Protein AF-A0A4Q7FKA6-F1 (afdb_monomer)

Structure (mmCIF, N/CA/C/O backbone):
data_AF-A0A4Q7FKA6-F1
#
_entry.id   AF-A0A4Q7FKA6-F1
#
loop_
_atom_site.group_PDB
_atom_site.id
_atom_site.type_symbol
_atom_site.label_atom_id
_atom_site.label_alt_id
_atom_site.label_comp_id
_atom_site.label_asym_id
_atom_site.label_entity_id
_atom_site.label_seq_id
_atom_site.pdbx_PDB_ins_code
_atom_site.Cartn_x
_atom_site.Cartn_y
_atom_site.Cartn_z
_atom_site.occupancy
_atom_site.B_iso_or_equiv
_atom_site.auth_seq_id
_atom_site.auth_comp_id
_atom_site.auth_asym_id
_atom_site.auth_atom_id
_atom_site.pdbx_PDB_model_num
ATOM 1 N N . MET A 1 1 ? 79.252 -5.877 -96.232 1.00 42.47 1 MET A N 1
ATOM 2 C CA . MET A 1 1 ? 78.703 -4.645 -95.630 1.00 42.47 1 MET A CA 1
ATOM 3 C C . MET A 1 1 ? 77.179 -4.726 -95.724 1.00 42.47 1 MET A C 1
ATOM 5 O O . MET A 1 1 ? 76.678 -4.261 -96.719 1.00 42.47 1 MET A O 1
ATOM 9 N N . PHE A 1 2 ? 76.483 -5.424 -94.805 1.00 48.03 2 PHE A N 1
ATOM 10 C CA . PHE A 1 2 ? 74.999 -5.474 -94.663 1.00 48.03 2 PHE A CA 1
ATOM 11 C C . PHE A 1 2 ? 74.604 -6.288 -93.394 1.00 48.03 2 PHE A C 1
ATOM 13 O O . PHE A 1 2 ? 73.896 -7.282 -93.469 1.00 48.03 2 PHE A O 1
ATOM 20 N N . CYS A 1 3 ? 75.118 -5.923 -92.208 1.00 47.41 3 CYS A N 1
ATOM 21 C CA . CYS A 1 3 ? 74.743 -6.559 -90.918 1.00 47.41 3 CYS A CA 1
ATOM 22 C C . CYS A 1 3 ? 74.192 -5.561 -89.873 1.00 47.41 3 CYS A C 1
ATOM 24 O O . CYS A 1 3 ? 74.064 -5.909 -88.701 1.00 47.41 3 CYS A O 1
ATOM 26 N N . GLY A 1 4 ? 73.893 -4.319 -90.275 1.00 51.03 4 GLY A N 1
ATOM 27 C CA . GLY A 1 4 ? 73.435 -3.249 -89.375 1.00 51.03 4 GLY A CA 1
ATOM 28 C C . GLY A 1 4 ? 71.912 -3.071 -89.301 1.00 51.03 4 GLY A C 1
ATOM 29 O O . GLY A 1 4 ? 71.393 -2.816 -88.221 1.00 51.03 4 GLY A O 1
ATOM 30 N N . GLU A 1 5 ? 71.184 -3.253 -90.408 1.00 53.81 5 GLU A N 1
ATOM 31 C CA . GLU A 1 5 ? 69.744 -2.929 -90.483 1.00 53.81 5 GLU A CA 1
ATOM 32 C C . GLU A 1 5 ? 68.842 -3.938 -89.755 1.00 53.81 5 GLU A C 1
ATOM 34 O O . GLU A 1 5 ? 67.967 -3.527 -89.001 1.00 53.81 5 GLU A O 1
ATOM 39 N N . VAL A 1 6 ? 69.114 -5.246 -89.850 1.00 57.72 6 VAL A N 1
ATOM 40 C CA . VAL A 1 6 ? 68.274 -6.294 -89.221 1.00 57.72 6 VAL A CA 1
ATOM 41 C C . VAL A 1 6 ? 68.304 -6.240 -87.682 1.00 57.72 6 VAL A C 1
ATOM 43 O O . VAL A 1 6 ? 67.323 -6.576 -87.019 1.00 57.72 6 VAL A O 1
ATOM 46 N N . ARG A 1 7 ? 69.414 -5.787 -87.079 1.00 58.12 7 ARG A N 1
ATOM 47 C CA . ARG A 1 7 ? 69.504 -5.604 -85.617 1.00 58.12 7 ARG A CA 1
ATOM 48 C C . ARG A 1 7 ? 68.743 -4.366 -85.145 1.00 58.12 7 ARG A C 1
ATOM 50 O O . ARG A 1 7 ? 68.021 -4.469 -84.156 1.00 58.12 7 ARG A O 1
ATOM 57 N N . ALA A 1 8 ? 68.848 -3.252 -85.869 1.00 59.91 8 ALA A N 1
ATOM 58 C CA . ALA A 1 8 ? 68.120 -2.025 -85.556 1.00 59.91 8 ALA A CA 1
ATOM 59 C C . ALA A 1 8 ? 66.597 -2.218 -85.685 1.00 59.91 8 ALA A C 1
ATOM 61 O O . ALA A 1 8 ? 65.847 -1.793 -84.810 1.00 59.91 8 ALA A O 1
ATOM 62 N N . GLU A 1 9 ? 66.143 -2.942 -86.710 1.00 61.72 9 GLU A N 1
ATOM 63 C CA . GLU A 1 9 ? 64.725 -3.266 -86.907 1.00 61.72 9 GLU A CA 1
ATOM 64 C C . GLU A 1 9 ? 64.183 -4.133 -85.748 1.00 61.72 9 GLU A C 1
ATOM 66 O O . GLU A 1 9 ? 63.162 -3.799 -85.142 1.00 61.72 9 GLU A O 1
ATOM 71 N N . SER A 1 10 ? 64.949 -5.140 -85.300 1.00 74.25 10 SER A N 1
ATOM 72 C CA . SER A 1 10 ? 64.575 -6.003 -84.163 1.00 74.25 10 SER A CA 1
ATOM 73 C C . SER A 1 10 ? 64.489 -5.282 -82.805 1.00 74.25 10 SER A C 1
ATOM 75 O O . SER A 1 10 ? 63.661 -5.635 -81.961 1.00 74.25 10 SER A O 1
ATOM 77 N N . GLU A 1 11 ? 65.324 -4.264 -82.570 1.00 80.12 11 GLU A N 1
ATOM 78 C CA . GLU A 1 11 ? 65.279 -3.451 -81.349 1.00 80.12 11 GLU A CA 1
ATOM 79 C C . GLU A 1 11 ? 64.098 -2.479 -81.377 1.00 80.12 11 GLU A C 1
ATOM 81 O O . GLU A 1 11 ? 63.408 -2.320 -80.367 1.00 80.12 11 GLU A O 1
ATOM 86 N N . THR A 1 12 ? 63.794 -1.894 -82.540 1.00 85.25 12 THR A N 1
ATOM 87 C CA . THR A 1 12 ? 62.613 -1.032 -82.692 1.00 85.25 12 THR A CA 1
ATOM 88 C C . THR A 1 12 ? 61.304 -1.789 -82.477 1.00 85.25 12 THR A C 1
ATOM 90 O O . THR A 1 12 ? 60.390 -1.251 -81.852 1.00 85.25 12 THR A O 1
ATOM 93 N N . ASP A 1 13 ? 61.218 -3.052 -82.897 1.00 85.06 13 ASP A N 1
ATOM 94 C CA . ASP A 1 13 ? 60.025 -3.873 -82.678 1.00 85.06 13 ASP A CA 1
ATOM 95 C C . ASP A 1 13 ? 59.853 -4.293 -81.216 1.00 85.06 13 ASP A C 1
ATOM 97 O O . ASP A 1 13 ? 58.739 -4.244 -80.690 1.00 85.06 13 ASP A O 1
ATOM 101 N N . ARG A 1 14 ? 60.949 -4.596 -80.508 1.00 88.44 14 ARG A N 1
ATOM 102 C CA . ARG A 1 14 ? 60.915 -4.819 -79.051 1.00 88.44 14 ARG A CA 1
ATOM 103 C C . ARG A 1 14 ? 60.459 -3.576 -78.292 1.00 88.44 14 ARG A C 1
ATOM 105 O O . ARG A 1 14 ? 59.664 -3.696 -77.364 1.00 88.44 14 ARG A O 1
ATOM 112 N N . LEU A 1 15 ? 60.925 -2.390 -78.686 1.00 90.69 15 LEU A N 1
ATOM 113 C CA . LEU A 1 15 ? 60.507 -1.125 -78.077 1.00 90.69 15 LEU A CA 1
ATOM 114 C C . LEU A 1 15 ? 59.030 -0.816 -78.352 1.00 90.69 15 LEU A C 1
ATOM 116 O O . LEU A 1 15 ? 58.326 -0.366 -77.449 1.00 90.69 15 LEU A O 1
ATOM 120 N N . ARG A 1 16 ? 58.529 -1.099 -79.562 1.00 91.69 16 ARG A N 1
ATOM 121 C CA . ARG A 1 16 ? 57.097 -0.972 -79.886 1.00 91.69 16 ARG A CA 1
ATOM 122 C C . ARG A 1 16 ? 56.241 -1.920 -79.057 1.00 91.69 16 ARG A C 1
ATOM 124 O O . ARG A 1 16 ? 55.194 -1.505 -78.568 1.00 91.69 16 ARG A O 1
ATOM 131 N N . GLU A 1 17 ? 56.675 -3.163 -78.881 1.00 91.25 17 GLU A N 1
ATOM 132 C CA . GLU A 1 17 ? 55.935 -4.142 -78.085 1.00 91.25 17 GLU A CA 1
ATOM 133 C C . GLU A 1 17 ? 55.958 -3.800 -76.589 1.00 91.25 17 GLU A C 1
ATOM 135 O O . GLU A 1 17 ? 54.917 -3.814 -75.933 1.00 91.25 17 GLU A O 1
ATOM 140 N N . ALA A 1 18 ? 57.108 -3.366 -76.064 1.00 91.38 18 ALA A N 1
ATOM 141 C CA . ALA A 1 18 ? 57.218 -2.841 -74.705 1.00 91.38 18 ALA A CA 1
ATOM 142 C C . ALA A 1 18 ? 56.311 -1.616 -74.491 1.00 91.38 18 ALA A C 1
ATOM 144 O O . ALA A 1 18 ? 55.640 -1.522 -73.463 1.00 91.38 18 ALA A O 1
ATOM 145 N N . LEU A 1 19 ? 56.226 -0.713 -75.475 1.00 93.88 19 LEU A N 1
ATOM 146 C CA . LEU A 1 19 ? 55.329 0.441 -75.435 1.00 93.88 19 LEU A CA 1
ATOM 147 C C . LEU A 1 19 ? 53.850 0.023 -75.451 1.00 93.88 19 LEU A C 1
ATOM 149 O O . LEU A 1 19 ? 53.068 0.540 -74.656 1.00 93.88 19 LEU A O 1
ATOM 153 N N . ARG A 1 20 ? 53.450 -0.933 -76.304 1.00 94.62 20 ARG A N 1
ATOM 154 C CA . ARG A 1 20 ? 52.075 -1.472 -76.318 1.00 94.62 20 ARG A CA 1
ATOM 155 C C . ARG A 1 20 ? 51.712 -2.125 -74.986 1.00 94.62 20 ARG A C 1
ATOM 157 O O . ARG A 1 20 ? 50.638 -1.848 -74.455 1.00 94.62 20 ARG A O 1
ATOM 164 N N . SER A 1 21 ? 52.616 -2.930 -74.426 1.00 94.25 21 SER A N 1
ATOM 165 C CA . SER A 1 21 ? 52.448 -3.544 -73.106 1.00 94.25 21 SER A CA 1
ATOM 166 C C . SER A 1 21 ? 52.322 -2.488 -72.005 1.00 94.25 21 SER A C 1
ATOM 168 O O . SER A 1 21 ? 51.436 -2.590 -71.161 1.00 94.25 21 SER A O 1
ATOM 170 N N . ALA A 1 22 ? 53.157 -1.444 -72.018 1.00 94.25 22 ALA A N 1
ATOM 171 C CA . ALA A 1 22 ? 53.086 -0.356 -71.043 1.00 94.25 22 ALA A CA 1
ATOM 172 C C . ALA A 1 22 ? 51.766 0.429 -71.140 1.00 94.25 22 ALA A C 1
ATOM 174 O O . ALA A 1 22 ? 51.168 0.748 -70.116 1.00 94.25 22 ALA A O 1
ATOM 175 N N . ILE A 1 23 ? 51.260 0.685 -72.353 1.00 94.94 23 ILE A N 1
ATOM 176 C CA . ILE A 1 23 ? 49.952 1.328 -72.567 1.00 94.94 23 ILE A CA 1
ATOM 177 C C . ILE A 1 23 ? 48.811 0.436 -72.060 1.00 94.94 23 ILE A C 1
ATOM 179 O O . ILE A 1 23 ? 47.884 0.934 -71.422 1.00 94.94 23 ILE A O 1
ATOM 183 N N . ALA A 1 24 ? 48.869 -0.876 -72.312 1.00 95.25 24 ALA A N 1
ATOM 184 C CA . ALA A 1 24 ? 47.877 -1.822 -71.805 1.00 95.25 24 ALA A CA 1
ATOM 185 C C . ALA A 1 24 ? 47.872 -1.872 -70.265 1.00 95.25 24 ALA A C 1
ATOM 187 O O . ALA A 1 24 ? 46.806 -1.810 -69.655 1.00 95.25 24 ALA A O 1
ATOM 188 N N . GLN A 1 25 ? 49.052 -1.898 -69.638 1.00 95.50 25 GLN A N 1
ATOM 189 C CA . GLN A 1 25 ? 49.197 -1.841 -68.179 1.00 95.50 25 GLN A CA 1
ATOM 190 C C . GLN A 1 25 ? 48.707 -0.508 -67.597 1.00 95.50 25 GLN A C 1
ATOM 192 O O . GLN A 1 25 ? 48.034 -0.511 -66.569 1.00 95.50 25 GLN A O 1
ATOM 197 N N . ALA A 1 26 ? 48.987 0.621 -68.257 1.00 95.69 26 ALA A N 1
ATOM 198 C CA . ALA A 1 26 ? 48.503 1.934 -67.831 1.00 95.69 26 ALA A CA 1
ATOM 199 C C . ALA A 1 26 ? 46.969 2.001 -67.846 1.00 95.69 26 ALA A C 1
ATOM 201 O O . ALA A 1 26 ? 46.374 2.400 -66.849 1.00 95.69 26 ALA A O 1
ATOM 202 N N . ARG A 1 27 ? 46.326 1.515 -68.918 1.00 95.50 27 ARG A N 1
ATOM 203 C CA . ARG A 1 27 ? 44.857 1.426 -68.997 1.00 95.50 27 ARG A CA 1
ATOM 204 C C . ARG A 1 27 ? 44.279 0.525 -67.909 1.00 95.50 27 ARG A C 1
ATOM 206 O O . ARG A 1 27 ? 43.355 0.925 -67.214 1.00 95.50 27 ARG A O 1
ATOM 213 N N . GLN A 1 28 ? 44.872 -0.650 -67.693 1.00 96.38 28 GLN A N 1
ATOM 214 C CA . GLN A 1 28 ? 44.442 -1.559 -66.628 1.00 96.38 28 GLN A CA 1
ATOM 215 C C . GLN A 1 28 ? 44.553 -0.911 -65.236 1.00 96.38 28 GLN A C 1
ATOM 217 O O . GLN A 1 28 ? 43.661 -1.074 -64.405 1.00 96.38 28 GLN A O 1
ATOM 222 N N . MET A 1 29 ? 45.631 -0.169 -64.970 1.00 95.88 29 MET A N 1
ATOM 223 C CA . MET A 1 29 ? 45.822 0.562 -63.713 1.00 95.88 29 MET A CA 1
ATOM 224 C C . MET A 1 29 ? 44.826 1.721 -63.560 1.00 95.88 29 MET A C 1
ATOM 226 O O . MET A 1 29 ? 44.337 1.961 -62.457 1.00 95.88 29 MET A O 1
ATOM 230 N N . GLU A 1 30 ? 44.490 2.427 -64.641 1.00 95.81 30 GLU A N 1
ATOM 231 C CA . GLU A 1 30 ? 43.463 3.478 -64.648 1.00 95.81 30 GLU A CA 1
ATOM 232 C C . GLU A 1 30 ? 42.059 2.918 -64.376 1.00 95.81 30 GLU A C 1
ATOM 234 O O . GLU A 1 30 ? 41.321 3.480 -63.557 1.00 95.81 30 GLU A O 1
ATOM 239 N N . ASP A 1 31 ? 41.718 1.775 -64.975 1.00 96.12 31 ASP A N 1
ATOM 240 C CA . ASP A 1 31 ? 40.463 1.061 -64.720 1.00 96.12 31 ASP A CA 1
ATOM 241 C C . ASP A 1 31 ? 40.386 0.593 -63.260 1.00 96.12 31 ASP A C 1
ATOM 243 O O . ASP A 1 31 ? 39.382 0.809 -62.575 1.00 96.12 31 ASP A O 1
ATOM 247 N N . GLN A 1 32 ? 41.477 0.022 -62.735 1.00 96.31 32 GLN A N 1
ATOM 248 C CA . GLN A 1 32 ? 41.576 -0.371 -61.327 1.00 96.31 32 GLN A CA 1
ATOM 249 C C . GLN A 1 32 ? 41.457 0.831 -60.387 1.00 96.31 32 GLN A C 1
ATOM 251 O O . GLN A 1 32 ? 40.749 0.748 -59.382 1.00 96.31 32 GLN A O 1
ATOM 256 N N . ARG A 1 33 ? 42.098 1.963 -60.707 1.00 96.81 33 ARG A N 1
ATOM 257 C CA . ARG A 1 33 ? 41.992 3.198 -59.917 1.00 96.81 33 ARG A CA 1
ATOM 258 C C . ARG A 1 33 ? 40.551 3.693 -59.875 1.00 96.81 33 ARG A C 1
ATOM 260 O O . ARG A 1 33 ? 40.060 4.027 -58.801 1.00 96.81 33 ARG A O 1
ATOM 267 N N . THR A 1 34 ? 39.871 3.699 -61.018 1.00 96.31 34 THR A N 1
ATOM 268 C CA . THR A 1 34 ? 38.468 4.122 -61.124 1.00 96.31 34 THR A CA 1
ATOM 269 C C . THR A 1 34 ? 37.551 3.191 -60.327 1.00 96.31 34 THR A C 1
ATOM 271 O O . THR A 1 34 ? 36.716 3.659 -59.553 1.00 96.31 34 THR A O 1
ATOM 274 N N . ALA A 1 35 ? 37.760 1.874 -60.422 1.00 96.69 35 ALA A N 1
ATOM 275 C CA . ALA A 1 35 ? 37.006 0.885 -59.655 1.00 96.69 35 ALA A CA 1
ATOM 276 C C . ALA A 1 35 ? 37.236 1.009 -58.137 1.00 96.69 35 ALA A C 1
ATOM 278 O O . ALA A 1 35 ? 36.289 0.913 -57.355 1.00 96.69 35 ALA A O 1
ATOM 279 N N . LEU A 1 36 ? 38.477 1.240 -57.696 1.00 97.06 36 LEU A N 1
ATOM 280 C CA . LEU A 1 36 ? 38.792 1.467 -56.283 1.00 97.06 36 LEU A CA 1
ATOM 281 C C . LEU A 1 36 ? 38.207 2.787 -55.776 1.00 97.06 36 LEU A C 1
ATOM 283 O O . LEU A 1 36 ? 37.684 2.830 -54.666 1.00 97.06 36 LEU A O 1
ATOM 287 N N . GLN A 1 37 ? 38.241 3.843 -56.586 1.00 96.81 37 GLN A N 1
ATOM 288 C CA . GLN A 1 37 ? 37.666 5.134 -56.223 1.00 96.81 37 GLN A CA 1
ATOM 289 C C . GLN A 1 37 ? 36.141 5.057 -56.065 1.00 96.81 37 GLN A C 1
ATOM 291 O O . GLN A 1 37 ? 35.604 5.641 -55.125 1.00 96.81 37 GLN A O 1
ATOM 296 N N . ALA A 1 38 ? 35.458 4.275 -56.907 1.00 96.56 38 ALA A N 1
ATOM 297 C CA . ALA A 1 38 ? 34.037 3.974 -56.734 1.00 96.56 38 ALA A CA 1
ATOM 298 C C . ALA A 1 38 ? 33.768 3.223 -55.417 1.00 96.56 38 ALA A C 1
ATOM 300 O O . ALA A 1 38 ? 32.913 3.638 -54.640 1.00 96.56 38 ALA A O 1
ATOM 301 N N . LYS A 1 39 ? 34.563 2.188 -55.103 1.00 96.94 39 LYS A N 1
ATOM 302 C CA . LYS A 1 39 ? 34.442 1.441 -53.836 1.00 96.94 39 LYS A CA 1
ATOM 303 C C . LYS A 1 39 ? 34.672 2.311 -52.599 1.00 96.94 39 LYS A C 1
ATOM 305 O O . LYS A 1 39 ? 33.980 2.130 -51.605 1.00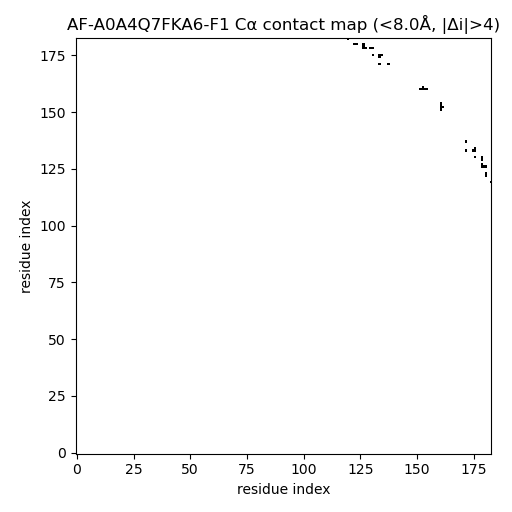 96.94 39 LYS A O 1
ATOM 310 N N . ILE A 1 40 ? 35.629 3.241 -52.644 1.00 97.25 40 ILE A N 1
ATOM 311 C CA . ILE A 1 40 ? 35.872 4.190 -51.546 1.00 97.25 40 ILE A CA 1
ATOM 312 C C . ILE A 1 40 ? 34.660 5.105 -51.368 1.00 97.25 40 ILE A C 1
ATOM 314 O O . ILE A 1 40 ? 34.192 5.272 -50.247 1.00 97.25 40 ILE A O 1
ATOM 318 N N . ALA A 1 41 ? 34.114 5.642 -52.463 1.00 96.81 41 ALA A N 1
ATOM 319 C CA . ALA A 1 41 ? 32.934 6.498 -52.400 1.00 96.81 41 ALA A CA 1
ATOM 320 C C . ALA A 1 41 ? 31.713 5.767 -51.814 1.00 96.81 41 ALA A C 1
ATOM 322 O O . ALA A 1 41 ? 30.978 6.350 -51.017 1.00 96.81 41 ALA A O 1
ATOM 323 N N . ASP A 1 42 ? 31.507 4.497 -52.166 1.00 96.69 42 ASP A N 1
ATOM 324 C CA . ASP A 1 42 ? 30.422 3.687 -51.606 1.00 96.69 42 ASP A CA 1
ATOM 325 C C . ASP A 1 42 ? 30.662 3.346 -50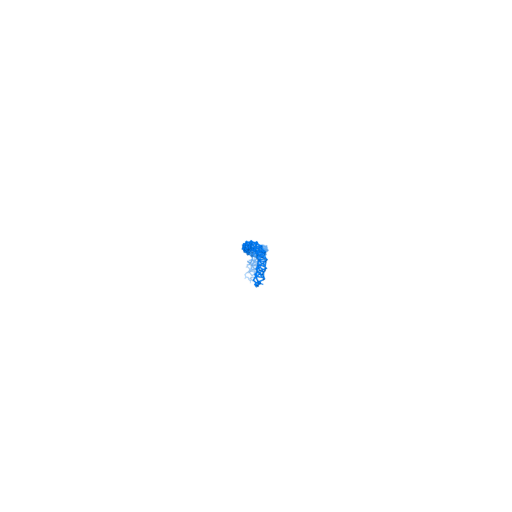.128 1.00 96.69 42 ASP A C 1
ATOM 327 O O . ASP A 1 42 ? 29.765 3.535 -49.306 1.00 96.69 42 ASP A O 1
ATOM 331 N N . ALA A 1 43 ? 31.886 2.965 -49.750 1.00 96.62 43 ALA A N 1
ATOM 332 C CA . ALA A 1 43 ? 32.244 2.720 -48.353 1.00 96.62 43 ALA A CA 1
ATOM 333 C C . ALA A 1 43 ? 32.097 3.979 -47.477 1.00 96.62 43 ALA A C 1
ATOM 335 O O . ALA A 1 43 ? 31.639 3.895 -46.336 1.00 96.62 43 ALA A O 1
ATOM 336 N N . ASP A 1 44 ? 32.437 5.160 -47.999 1.00 97.00 44 ASP A N 1
ATOM 337 C CA . ASP A 1 44 ? 32.256 6.431 -47.294 1.00 97.00 44 ASP A CA 1
ATOM 338 C C . ASP A 1 44 ? 30.770 6.772 -47.105 1.00 97.00 44 ASP A C 1
ATOM 340 O O . ASP A 1 44 ? 30.379 7.243 -46.031 1.00 97.00 44 ASP A O 1
ATOM 344 N N . ARG A 1 45 ? 29.920 6.477 -48.099 1.00 97.06 45 ARG A N 1
ATOM 345 C CA . ARG A 1 45 ? 28.457 6.613 -47.977 1.00 97.06 45 ARG A CA 1
ATOM 346 C C . ARG A 1 45 ? 27.893 5.670 -46.919 1.00 97.06 45 ARG A C 1
ATOM 348 O O . ARG A 1 45 ? 27.128 6.115 -46.063 1.00 97.06 45 ARG A O 1
ATOM 355 N N . GLU A 1 46 ? 28.287 4.399 -46.935 1.00 97.25 46 GLU A N 1
ATOM 356 C CA . GLU A 1 46 ? 27.857 3.413 -45.937 1.00 97.25 46 GLU A CA 1
ATOM 357 C C . GLU A 1 46 ? 28.309 3.804 -44.529 1.00 97.25 46 GLU A C 1
ATOM 359 O O . GLU A 1 46 ? 27.518 3.781 -43.586 1.00 97.25 46 GLU A O 1
ATOM 364 N N . LYS A 1 47 ? 29.560 4.247 -44.377 1.00 97.44 47 LYS A N 1
ATOM 365 C CA . LYS A 1 47 ? 30.097 4.722 -43.099 1.00 97.44 47 LYS A CA 1
ATOM 366 C C . LYS A 1 47 ? 29.331 5.934 -42.576 1.00 97.44 47 LYS A C 1
ATOM 368 O O . LYS A 1 47 ? 29.050 6.002 -41.379 1.00 97.44 47 LYS A O 1
ATOM 373 N N . ALA A 1 48 ? 28.988 6.886 -43.445 1.00 97.56 48 ALA A N 1
ATOM 374 C CA . ALA A 1 48 ? 28.177 8.039 -43.069 1.00 97.56 48 ALA A CA 1
ATOM 375 C C . ALA A 1 48 ? 26.767 7.614 -42.624 1.00 97.56 48 ALA A C 1
ATOM 377 O O . ALA A 1 48 ? 26.291 8.077 -41.586 1.00 97.56 48 ALA A O 1
ATOM 378 N N . ALA A 1 49 ? 26.137 6.686 -43.351 1.00 97.62 49 ALA A N 1
ATOM 379 C CA . ALA A 1 49 ? 24.819 6.154 -43.012 1.00 97.62 49 ALA A CA 1
ATOM 380 C C . ALA A 1 49 ? 24.824 5.391 -41.676 1.00 97.62 49 ALA A C 1
ATOM 382 O O . ALA A 1 49 ? 23.987 5.653 -40.813 1.00 97.62 49 ALA A O 1
ATOM 383 N N . LEU A 1 50 ? 25.798 4.501 -41.461 1.00 97.81 50 LEU A N 1
ATOM 384 C CA . LEU A 1 50 ? 25.955 3.763 -40.206 1.00 97.81 50 LEU A CA 1
ATOM 385 C C . LEU A 1 50 ? 26.235 4.702 -39.031 1.00 97.81 50 LEU A C 1
ATOM 387 O O . LEU A 1 50 ? 25.676 4.519 -37.952 1.00 97.81 50 LEU A O 1
ATOM 391 N N . LYS A 1 51 ? 27.056 5.739 -39.231 1.00 97.81 51 LYS A N 1
ATOM 392 C CA . LYS A 1 51 ? 27.313 6.741 -38.193 1.00 97.81 51 LYS A CA 1
ATOM 393 C C . LYS A 1 51 ? 26.034 7.486 -37.805 1.00 97.81 51 LYS A C 1
ATOM 395 O O . LYS A 1 51 ? 25.759 7.612 -36.615 1.00 97.81 51 LYS A O 1
ATOM 400 N N . ALA A 1 52 ? 25.228 7.898 -38.784 1.00 97.81 52 ALA A N 1
ATOM 401 C CA . ALA A 1 52 ? 23.940 8.537 -38.527 1.00 97.81 52 ALA A CA 1
ATOM 402 C C . ALA A 1 52 ? 22.978 7.616 -37.754 1.00 97.81 52 ALA A C 1
ATOM 404 O O . ALA A 1 52 ? 22.347 8.060 -36.797 1.00 97.81 52 ALA A O 1
ATOM 405 N N . GLN A 1 53 ? 22.912 6.327 -38.106 1.00 97.50 53 GLN A N 1
ATOM 406 C CA . GLN A 1 53 ? 22.095 5.344 -37.383 1.00 97.50 53 GLN A CA 1
ATOM 407 C C . GLN A 1 53 ? 22.571 5.139 -35.940 1.00 97.50 53 GLN A C 1
ATOM 409 O O . GLN A 1 53 ? 21.755 5.099 -35.023 1.00 97.50 53 GLN A O 1
ATOM 414 N N . VAL A 1 54 ? 23.885 5.045 -35.715 1.00 98.06 54 VAL A N 1
ATOM 415 C CA . VAL A 1 54 ? 24.455 4.908 -34.366 1.00 98.06 54 VAL A CA 1
ATOM 416 C C . VAL A 1 54 ? 24.156 6.139 -33.514 1.00 98.06 54 VAL A C 1
ATOM 418 O O . VAL A 1 54 ? 23.824 6.000 -32.337 1.00 98.06 54 VAL A O 1
ATOM 421 N N . ASP A 1 55 ? 24.270 7.338 -34.082 1.00 97.88 55 ASP A N 1
ATOM 422 C CA . ASP A 1 55 ? 23.992 8.576 -33.358 1.00 97.88 55 ASP A CA 1
ATOM 423 C C . ASP A 1 55 ? 22.493 8.707 -33.029 1.00 97.88 55 ASP A C 1
ATOM 425 O O . ASP A 1 55 ? 22.152 9.070 -31.899 1.00 97.88 55 ASP A O 1
ATOM 429 N N . ALA A 1 56 ? 21.605 8.311 -33.949 1.00 97.81 56 ALA A N 1
ATOM 430 C CA . ALA A 1 56 ? 20.164 8.233 -33.705 1.00 97.81 56 ALA A CA 1
ATOM 431 C C . ALA A 1 56 ? 19.820 7.216 -32.601 1.00 97.81 56 ALA A C 1
ATOM 433 O O . ALA A 1 56 ? 19.179 7.572 -31.613 1.00 97.81 56 ALA A O 1
ATOM 434 N N . ALA A 1 57 ? 20.339 5.988 -32.692 1.00 97.44 57 ALA A N 1
ATOM 435 C CA . ALA A 1 57 ? 20.112 4.947 -31.689 1.00 97.44 57 ALA A CA 1
ATOM 436 C C . ALA A 1 57 ? 20.641 5.350 -30.300 1.00 97.44 57 ALA A C 1
ATOM 438 O O . ALA A 1 57 ? 20.013 5.074 -29.278 1.00 97.44 57 ALA A O 1
ATOM 439 N N . LYS A 1 58 ? 21.779 6.054 -30.231 1.00 97.75 58 LYS A N 1
ATOM 440 C CA . LYS A 1 58 ? 22.299 6.607 -28.968 1.00 97.75 58 LYS A CA 1
ATOM 441 C C . LYS A 1 58 ? 21.389 7.689 -28.392 1.00 97.75 58 LYS A C 1
ATOM 443 O O . LYS A 1 58 ? 21.260 7.768 -27.169 1.00 97.75 58 LYS A O 1
ATOM 448 N N . ALA A 1 59 ? 20.805 8.539 -29.234 1.00 97.69 59 ALA A N 1
ATOM 449 C CA . ALA A 1 59 ? 19.861 9.560 -28.792 1.00 97.69 59 ALA A CA 1
ATOM 450 C C . ALA A 1 59 ? 18.580 8.919 -28.236 1.00 97.69 59 ALA A C 1
ATOM 452 O O . ALA A 1 59 ? 18.161 9.262 -27.129 1.00 97.69 59 ALA A O 1
ATOM 453 N N . GLU A 1 60 ? 18.027 7.929 -28.938 1.00 97.44 60 GLU A N 1
ATOM 454 C CA . GLU A 1 60 ? 16.866 7.155 -28.486 1.00 97.44 60 GLU A CA 1
ATOM 455 C C . GLU A 1 60 ? 17.143 6.420 -27.173 1.00 97.44 60 GLU A C 1
ATOM 457 O O . GLU A 1 60 ? 16.360 6.528 -26.232 1.00 97.44 60 GLU A O 1
ATOM 462 N N . ALA A 1 61 ? 18.292 5.747 -27.052 1.00 97.75 61 ALA A N 1
ATOM 463 C CA . ALA A 1 61 ? 18.670 5.042 -25.830 1.00 97.75 61 ALA A CA 1
ATOM 464 C C . ALA A 1 61 ? 18.769 5.984 -24.618 1.00 97.75 61 ALA A C 1
ATOM 466 O O . ALA A 1 61 ? 18.302 5.647 -23.530 1.00 97.75 61 ALA A O 1
ATOM 467 N N . LYS A 1 62 ? 19.333 7.188 -24.797 1.00 97.75 62 LYS A N 1
ATOM 468 C CA . LYS A 1 62 ? 19.381 8.208 -23.735 1.00 97.75 62 LYS A CA 1
ATOM 469 C C . LYS A 1 62 ? 17.988 8.692 -23.347 1.00 97.75 62 LYS A C 1
ATOM 471 O O . LYS A 1 62 ? 17.711 8.851 -22.159 1.00 97.75 62 LYS A O 1
ATOM 476 N N . GLN A 1 63 ? 17.120 8.917 -24.331 1.00 97.69 63 GLN A N 1
ATOM 477 C CA . GLN A 1 63 ? 15.753 9.360 -24.085 1.00 97.69 63 GLN A CA 1
ATOM 478 C C . GLN A 1 63 ? 14.947 8.287 -23.346 1.00 97.69 63 GLN A C 1
ATOM 480 O O . GLN A 1 63 ? 14.305 8.591 -22.341 1.00 97.69 63 GLN A O 1
ATOM 485 N N . LEU A 1 64 ? 15.047 7.031 -23.780 1.00 97.88 64 LEU A N 1
ATOM 486 C CA . LEU A 1 64 ? 14.386 5.902 -23.135 1.00 97.88 64 LEU A CA 1
ATOM 487 C C . LEU A 1 64 ? 14.905 5.689 -21.709 1.00 97.88 64 LEU A C 1
ATOM 489 O O . LEU A 1 64 ? 14.118 5.475 -20.792 1.00 97.88 64 LEU A O 1
ATOM 493 N N . GLN A 1 65 ? 16.217 5.811 -21.488 1.00 97.94 65 GLN A N 1
ATOM 494 C CA . GLN A 1 65 ? 16.797 5.725 -20.148 1.00 97.94 65 GLN A CA 1
ATOM 495 C C . GLN A 1 65 ? 16.267 6.828 -19.223 1.00 97.94 65 GLN A C 1
ATOM 497 O O . GLN A 1 65 ? 15.995 6.563 -18.052 1.00 97.94 65 GLN A O 1
ATOM 502 N N . LYS A 1 66 ? 16.114 8.056 -19.732 1.00 97.88 66 LYS A N 1
ATOM 503 C CA . LYS A 1 66 ? 15.540 9.169 -18.971 1.00 97.88 66 LYS A CA 1
ATOM 504 C C . LYS A 1 66 ? 14.075 8.899 -18.618 1.00 97.88 66 LYS A C 1
ATOM 506 O O . LYS A 1 66 ? 13.734 8.949 -17.442 1.00 97.88 66 LYS A O 1
ATOM 511 N N . GLN A 1 67 ? 13.257 8.532 -19.603 1.00 97.75 67 GLN A N 1
ATOM 512 C CA . GLN A 1 67 ? 11.843 8.199 -19.395 1.00 97.75 67 GLN A CA 1
ATOM 513 C C . GLN A 1 67 ? 11.665 7.041 -18.413 1.00 97.75 67 GLN A C 1
ATOM 515 O O . GLN A 1 67 ? 10.797 7.088 -17.551 1.00 97.75 67 GLN A O 1
ATOM 520 N N . HIS A 1 68 ? 12.513 6.015 -18.501 1.00 97.69 68 HIS A N 1
ATOM 521 C CA . HIS A 1 68 ? 12.478 4.894 -17.572 1.00 97.69 68 HIS A CA 1
ATOM 522 C C . HIS A 1 68 ? 12.813 5.327 -16.141 1.00 97.69 68 HIS A C 1
ATOM 524 O O . HIS A 1 68 ? 12.170 4.869 -15.203 1.00 97.69 68 HIS A O 1
ATOM 530 N N . ARG A 1 69 ? 13.813 6.197 -15.945 1.00 97.75 69 ARG A N 1
ATOM 531 C CA . ARG A 1 69 ? 14.129 6.734 -14.611 1.00 97.75 69 ARG A CA 1
ATOM 532 C C . ARG A 1 69 ? 12.962 7.539 -14.048 1.00 97.75 69 ARG A C 1
ATOM 534 O O . ARG A 1 69 ? 12.533 7.254 -12.941 1.00 97.75 69 ARG A O 1
ATOM 541 N N . GLU A 1 70 ? 12.404 8.450 -14.840 1.00 98.00 70 GLU A N 1
ATOM 542 C CA . GLU A 1 70 ? 11.241 9.254 -14.445 1.00 98.00 70 GLU A CA 1
ATOM 543 C C . GLU A 1 70 ? 10.032 8.370 -14.095 1.00 98.00 70 GLU A C 1
ATOM 545 O O . GLU A 1 70 ? 9.394 8.579 -13.067 1.00 98.00 70 GLU A O 1
ATOM 550 N N . ALA A 1 71 ? 9.760 7.331 -14.891 1.00 98.06 71 ALA A N 1
ATOM 551 C CA . ALA A 1 71 ? 8.674 6.388 -14.632 1.00 98.06 71 ALA A CA 1
ATOM 552 C C . ALA A 1 71 ? 8.890 5.568 -13.349 1.00 98.06 71 ALA A C 1
ATOM 554 O O . ALA A 1 71 ? 7.936 5.323 -12.610 1.00 98.06 71 ALA A O 1
ATOM 555 N N . VAL A 1 72 ? 10.128 5.141 -13.073 1.00 98.31 72 VAL A N 1
ATOM 556 C CA . VAL A 1 72 ? 10.476 4.431 -11.832 1.00 98.31 72 VAL A CA 1
ATOM 557 C C . VAL A 1 72 ? 10.340 5.351 -10.622 1.00 98.31 72 VAL A C 1
ATOM 559 O O . VAL A 1 72 ? 9.767 4.938 -9.616 1.00 98.31 72 VAL A O 1
ATOM 562 N N . ASP A 1 73 ? 10.813 6.592 -10.717 1.00 98.12 73 ASP A N 1
ATOM 563 C CA . ASP A 1 73 ? 10.713 7.569 -9.632 1.00 98.12 73 ASP A CA 1
ATOM 564 C C . ASP A 1 73 ? 9.246 7.893 -9.317 1.00 98.12 73 ASP A C 1
ATOM 566 O O . ASP A 1 73 ? 8.834 7.835 -8.158 1.00 98.12 73 ASP A O 1
ATOM 570 N N . GLU A 1 74 ? 8.425 8.135 -10.342 1.00 98.00 74 GLU A N 1
ATOM 571 C CA . GLU A 1 74 ? 6.987 8.373 -10.186 1.00 98.00 74 GLU A CA 1
ATOM 572 C C . GLU A 1 74 ? 6.264 7.139 -9.616 1.00 98.00 74 GLU A C 1
ATOM 574 O O . GLU A 1 74 ? 5.396 7.249 -8.747 1.00 98.00 74 GLU A O 1
ATOM 579 N N . PHE A 1 75 ? 6.625 5.936 -10.072 1.00 97.94 75 PHE A N 1
ATOM 580 C CA . PHE A 1 75 ? 6.077 4.697 -9.527 1.00 97.94 75 PHE A CA 1
ATOM 581 C C . PHE A 1 75 ? 6.414 4.530 -8.041 1.00 97.94 75 PHE A C 1
ATOM 583 O O . PHE A 1 75 ? 5.518 4.228 -7.253 1.00 97.94 75 PHE A O 1
ATOM 590 N N . ASN A 1 76 ? 7.665 4.778 -7.650 1.00 98.06 76 ASN A N 1
ATOM 591 C CA . ASN A 1 76 ? 8.105 4.694 -6.259 1.00 98.06 76 ASN A CA 1
ATOM 592 C C . ASN A 1 76 ? 7.405 5.734 -5.375 1.00 98.06 76 ASN A C 1
ATOM 594 O O . ASN A 1 76 ? 6.974 5.399 -4.273 1.00 98.06 76 ASN A O 1
ATOM 598 N N . GLN A 1 77 ? 7.225 6.965 -5.863 1.00 98.12 77 GLN A N 1
ATOM 599 C CA . GLN A 1 77 ? 6.464 8.000 -5.153 1.00 98.12 77 GLN A CA 1
ATOM 600 C C . GLN A 1 77 ? 5.012 7.572 -4.925 1.00 98.12 77 GLN A C 1
ATOM 602 O O . GLN A 1 77 ? 4.533 7.600 -3.792 1.00 98.12 77 GLN A O 1
ATOM 607 N N . ARG A 1 78 ? 4.327 7.088 -5.970 1.00 97.75 78 ARG A N 1
ATOM 608 C CA . ARG A 1 78 ? 2.953 6.581 -5.835 1.00 97.75 78 ARG A CA 1
ATOM 609 C C . ARG A 1 78 ? 2.869 5.392 -4.884 1.00 97.75 78 ARG A C 1
ATOM 611 O O . ARG A 1 78 ? 1.886 5.273 -4.156 1.00 97.75 78 ARG A O 1
ATOM 618 N N . LEU A 1 79 ? 3.860 4.501 -4.888 1.00 98.25 79 LEU A N 1
ATOM 619 C CA . LEU A 1 79 ? 3.894 3.358 -3.978 1.00 98.25 79 LEU A CA 1
ATOM 620 C C . LEU A 1 79 ? 4.004 3.819 -2.519 1.00 98.25 79 LEU A C 1
ATOM 622 O O . LEU A 1 79 ? 3.266 3.326 -1.668 1.00 98.25 79 LEU A O 1
ATOM 626 N N . GLU A 1 80 ? 4.858 4.803 -2.246 1.00 98.06 80 GLU A N 1
ATOM 627 C CA . GLU A 1 80 ? 5.018 5.382 -0.913 1.00 98.06 80 GLU A CA 1
ATOM 628 C C . GLU A 1 80 ? 3.742 6.096 -0.440 1.00 98.06 80 GLU A C 1
ATOM 630 O O . GLU A 1 80 ? 3.248 5.829 0.655 1.00 98.06 80 GLU A O 1
ATOM 635 N N . GLU A 1 81 ? 3.121 6.919 -1.289 1.00 97.50 81 GLU A N 1
ATOM 636 C CA . GLU A 1 81 ? 1.832 7.557 -0.983 1.00 97.50 81 GLU A CA 1
ATOM 637 C C . GLU A 1 81 ? 0.734 6.529 -0.667 1.00 97.50 81 GLU A C 1
ATOM 639 O O . GLU A 1 81 ? -0.083 6.718 0.245 1.00 97.50 81 GLU A O 1
ATOM 644 N N . ARG A 1 82 ? 0.705 5.416 -1.412 1.00 97.62 82 ARG A N 1
ATOM 645 C CA . ARG A 1 82 ? -0.241 4.318 -1.180 1.00 97.62 82 ARG A CA 1
ATOM 646 C C . ARG A 1 82 ? 0.046 3.605 0.133 1.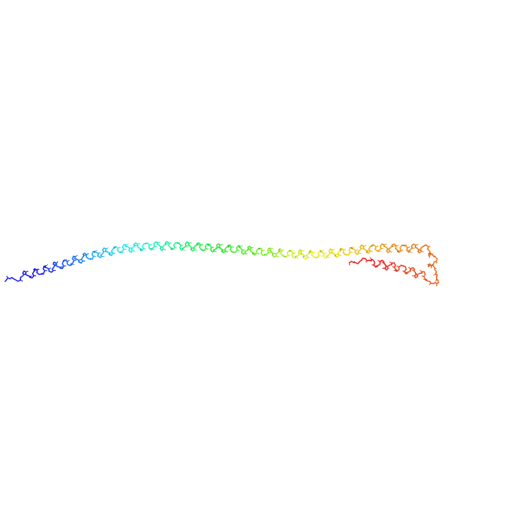00 97.62 82 ARG A C 1
ATOM 648 O O . ARG A 1 82 ? -0.907 3.3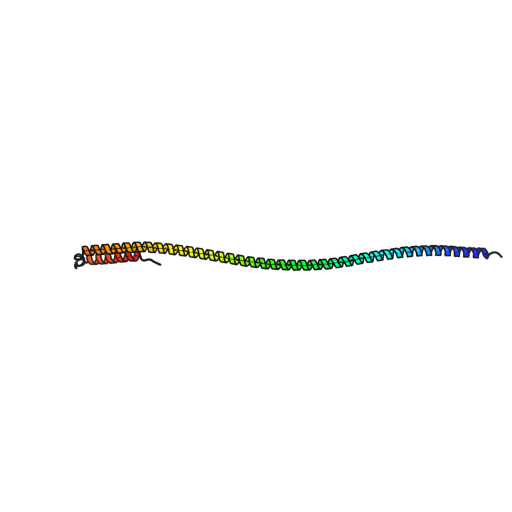58 0.869 1.00 97.62 82 ARG A O 1
ATOM 655 N N . ASN A 1 83 ? 1.308 3.343 0.460 1.00 97.81 83 ASN A N 1
ATOM 656 C CA . ASN A 1 83 ? 1.703 2.745 1.736 1.00 97.81 83 ASN A CA 1
ATOM 657 C C . ASN A 1 83 ? 1.298 3.631 2.918 1.00 97.81 83 ASN A C 1
ATOM 659 O O . ASN A 1 83 ? 0.648 3.154 3.845 1.00 97.81 83 ASN A O 1
ATOM 663 N N . GLN A 1 84 ? 1.582 4.933 2.849 1.00 97.94 84 GLN A N 1
ATOM 664 C CA . GLN A 1 84 ? 1.175 5.893 3.879 1.00 97.94 84 GLN A CA 1
ATOM 665 C C . GLN A 1 84 ? -0.344 5.959 4.029 1.00 97.94 84 GLN A C 1
ATOM 667 O O . GLN A 1 84 ? -0.866 6.035 5.140 1.00 97.94 84 GLN A O 1
ATOM 672 N N . THR A 1 85 ? -1.070 5.925 2.910 1.00 97.62 85 THR A N 1
ATOM 673 C CA . THR A 1 85 ? -2.533 5.893 2.928 1.00 97.62 85 THR A CA 1
ATOM 674 C C . THR A 1 85 ? -3.024 4.619 3.607 1.00 97.62 85 THR A C 1
ATOM 676 O O . THR A 1 85 ? -3.815 4.709 4.540 1.00 97.62 85 THR A O 1
ATOM 679 N N . LEU A 1 86 ? -2.536 3.445 3.197 1.00 98.12 86 LEU A N 1
ATOM 680 C CA . LEU A 1 86 ? -2.906 2.162 3.798 1.00 98.12 86 LEU A CA 1
ATOM 681 C C . LEU A 1 86 ? -2.644 2.136 5.303 1.00 98.12 86 LEU A C 1
ATOM 683 O O . LEU A 1 86 ? -3.487 1.648 6.050 1.00 98.12 86 LEU A O 1
ATOM 687 N N . GLU A 1 87 ? -1.524 2.695 5.749 1.00 97.94 87 GLU A N 1
ATOM 688 C CA . GLU A 1 87 ? -1.205 2.756 7.171 1.00 97.94 87 GLU A CA 1
ATOM 689 C C . GLU A 1 87 ? -2.178 3.658 7.941 1.00 97.94 87 GLU A C 1
ATOM 691 O O . GLU A 1 87 ? -2.714 3.247 8.967 1.00 97.94 87 GLU A O 1
ATOM 696 N N . LYS A 1 88 ? -2.525 4.832 7.395 1.00 97.62 88 LYS A N 1
ATOM 697 C CA . LYS A 1 88 ? -3.573 5.695 7.974 1.00 97.62 88 LYS A CA 1
ATOM 698 C C . LYS A 1 88 ? -4.919 4.976 8.068 1.00 97.62 88 LYS A C 1
ATOM 700 O O . LYS A 1 88 ? -5.606 5.103 9.077 1.00 97.62 88 LYS A O 1
ATOM 705 N N . TRP A 1 89 ? -5.297 4.218 7.037 1.00 97.81 89 TRP A N 1
ATOM 706 C CA . TRP A 1 89 ? -6.532 3.432 7.059 1.00 97.81 89 TRP A CA 1
ATOM 707 C C . TRP A 1 89 ? -6.492 2.351 8.137 1.00 97.81 89 TRP A C 1
ATOM 709 O O . TRP A 1 89 ? -7.473 2.209 8.860 1.00 97.81 89 TRP A O 1
ATOM 719 N N . LYS A 1 90 ? -5.383 1.618 8.287 1.00 98.12 90 LYS A N 1
ATOM 720 C CA . LYS A 1 90 ? -5.240 0.614 9.353 1.00 98.12 90 LYS A CA 1
ATOM 721 C C . LYS A 1 90 ? -5.398 1.230 10.736 1.00 98.12 90 LYS A C 1
ATOM 723 O O . LYS A 1 90 ? -6.220 0.740 11.501 1.00 98.12 90 LYS A O 1
ATOM 728 N N . VAL A 1 91 ? -4.686 2.324 11.016 1.00 98.12 91 VAL A N 1
ATOM 729 C CA . VAL A 1 91 ? -4.786 3.035 12.300 1.00 98.12 91 VAL A CA 1
ATOM 730 C C . VAL A 1 91 ? -6.229 3.471 12.560 1.00 98.12 91 VAL A C 1
ATOM 732 O O . VAL A 1 91 ? -6.782 3.161 13.610 1.00 98.12 91 VAL A O 1
ATOM 735 N N . ALA A 1 92 ? -6.888 4.092 11.578 1.00 97.56 92 ALA A N 1
ATOM 736 C CA . ALA A 1 92 ? -8.284 4.509 11.717 1.00 97.56 92 ALA A CA 1
ATOM 737 C C . ALA A 1 92 ? -9.239 3.323 11.969 1.00 97.56 92 ALA A C 1
ATOM 739 O O . ALA A 1 92 ? -10.176 3.433 12.761 1.00 97.56 92 ALA A O 1
ATOM 740 N N . TYR A 1 93 ? -9.008 2.176 11.323 1.00 97.56 93 TYR A N 1
ATOM 741 C CA . TYR A 1 93 ? -9.787 0.959 11.561 1.00 97.56 93 TYR A CA 1
ATOM 742 C C . TYR A 1 93 ? -9.544 0.371 12.956 1.00 97.56 93 TYR A C 1
ATOM 744 O O . TYR A 1 93 ? -10.498 -0.060 13.605 1.00 97.56 93 TYR A O 1
ATOM 752 N N . GLU A 1 94 ? -8.301 0.357 13.436 1.00 98.12 94 GLU A N 1
ATOM 753 C CA . GLU A 1 94 ? -7.953 -0.113 14.781 1.00 98.12 94 GLU A CA 1
ATOM 754 C C . GLU A 1 94 ? -8.550 0.783 15.873 1.00 98.12 94 GLU A C 1
ATOM 756 O O . GLU A 1 94 ? -9.102 0.280 16.859 1.00 98.12 94 GLU A O 1
ATOM 761 N N . GLU A 1 95 ? -8.521 2.101 15.673 1.00 98.00 95 GLU A N 1
ATOM 762 C CA . GLU A 1 95 ? -9.185 3.074 16.540 1.00 98.00 95 GLU A CA 1
ATOM 763 C C . GLU A 1 95 ? -10.699 2.846 16.561 1.00 98.00 95 GLU A C 1
ATOM 765 O O . GLU A 1 95 ? -11.290 2.715 17.636 1.00 98.00 95 GLU A O 1
ATOM 770 N N . ALA A 1 96 ? -11.333 2.712 15.392 1.00 97.88 96 ALA A N 1
ATOM 771 C CA . ALA A 1 96 ? -12.767 2.448 15.294 1.00 97.88 96 ALA A CA 1
ATOM 772 C C . ALA A 1 96 ? -13.160 1.127 15.977 1.00 97.88 96 ALA A C 1
ATOM 774 O O . ALA A 1 96 ? -14.146 1.078 16.717 1.00 97.88 96 ALA A O 1
ATOM 775 N N . ALA A 1 97 ? -12.369 0.066 15.790 1.00 97.88 97 ALA A N 1
ATOM 776 C CA . ALA A 1 97 ? -12.582 -1.218 16.452 1.00 97.88 97 ALA A CA 1
ATOM 777 C C . ALA A 1 97 ? -12.429 -1.110 17.977 1.00 97.88 97 ALA A C 1
ATOM 779 O O . ALA A 1 97 ? -13.195 -1.721 18.725 1.00 97.88 97 ALA A O 1
ATOM 780 N N . THR A 1 98 ? -11.467 -0.317 18.450 1.00 98.25 98 THR A N 1
ATOM 781 C CA . THR A 1 98 ? -11.260 -0.068 19.881 1.00 98.25 98 THR A CA 1
ATOM 782 C C . THR A 1 98 ? -12.429 0.705 20.481 1.00 98.25 98 THR A C 1
ATOM 784 O O . THR A 1 98 ? -12.968 0.298 21.508 1.00 98.25 98 THR A O 1
ATOM 787 N N . VAL A 1 99 ? -12.889 1.768 19.815 1.00 98.06 99 VAL A N 1
ATOM 788 C CA . VAL A 1 99 ? -14.065 2.539 20.240 1.00 98.06 99 VAL A CA 1
ATOM 789 C C . VAL A 1 99 ? -15.310 1.655 20.297 1.00 98.06 99 VAL A C 1
ATOM 791 O O . VAL A 1 99 ? -16.041 1.717 21.284 1.00 98.06 99 VAL A O 1
ATOM 794 N N . ALA A 1 100 ? -15.533 0.805 19.291 1.00 97.69 100 ALA A N 1
ATOM 795 C CA . ALA A 1 100 ? -16.662 -0.123 19.273 1.00 97.69 100 ALA A CA 1
ATOM 796 C C . ALA A 1 100 ? -16.629 -1.083 20.474 1.00 97.69 100 ALA A C 1
ATOM 798 O O . ALA A 1 100 ? -17.596 -1.149 21.228 1.00 97.69 100 ALA A O 1
ATOM 799 N N . ARG A 1 101 ? -15.486 -1.737 20.727 1.00 98.06 101 ARG A N 1
ATOM 800 C CA . ARG A 1 101 ? -15.314 -2.643 21.879 1.00 98.06 101 ARG A CA 1
ATOM 801 C C . ARG A 1 101 ? -15.537 -1.938 23.215 1.00 98.06 101 ARG A C 1
ATOM 803 O O . ARG A 1 101 ? -16.204 -2.486 24.089 1.00 98.06 101 ARG A O 1
ATOM 810 N N . THR A 1 102 ? -15.011 -0.724 23.372 1.00 98.00 102 THR A N 1
ATOM 811 C CA . THR A 1 102 ? -15.220 0.078 24.585 1.00 98.00 102 THR A CA 1
ATOM 812 C C . THR A 1 102 ? -16.695 0.417 24.768 1.00 98.00 102 THR A C 1
ATOM 814 O O . THR A 1 102 ? -17.225 0.261 25.865 1.00 98.00 102 THR A O 1
ATOM 817 N N . LYS A 1 103 ? -17.389 0.824 23.699 1.00 97.81 103 LYS A N 1
ATOM 818 C CA . LYS A 1 103 ? -18.819 1.147 23.759 1.00 97.81 103 LYS A CA 1
ATOM 819 C C . LYS A 1 103 ? -19.679 -0.070 24.071 1.00 97.81 103 LYS A C 1
ATOM 821 O O . LYS A 1 103 ? -20.632 0.064 24.834 1.00 97.81 103 LYS A O 1
ATOM 826 N N . ASP A 1 104 ? -19.340 -1.238 23.544 1.00 97.75 104 ASP A N 1
ATOM 827 C CA . ASP A 1 104 ? -20.042 -2.481 23.864 1.00 97.75 104 ASP A CA 1
ATOM 828 C C . ASP A 1 104 ? -19.826 -2.890 25.327 1.00 97.75 104 ASP A C 1
ATOM 830 O O . ASP A 1 104 ? -20.781 -3.254 26.013 1.00 97.75 104 ASP A O 1
ATOM 834 N N . ALA A 1 105 ? -18.603 -2.748 25.850 1.00 97.88 105 ALA A N 1
ATOM 835 C CA . ALA A 1 105 ? -18.314 -2.998 27.261 1.00 97.88 105 ALA A CA 1
ATOM 836 C C . ALA A 1 105 ? -19.053 -2.018 28.192 1.00 97.88 105 ALA A C 1
ATOM 838 O O . ALA A 1 105 ? -19.629 -2.431 29.200 1.00 97.88 105 ALA A O 1
ATOM 839 N N . GLU A 1 106 ? -19.085 -0.727 27.845 1.00 97.75 106 GLU A N 1
ATOM 840 C CA . GLU A 1 106 ? -19.859 0.290 28.567 1.00 97.75 106 GLU A CA 1
ATOM 841 C C . GLU A 1 106 ? -21.359 -0.029 28.548 1.00 97.75 106 GLU A C 1
ATOM 843 O O . GLU A 1 106 ? -22.009 0.035 29.591 1.00 97.75 106 GLU A O 1
ATOM 848 N N . ARG A 1 107 ? -21.913 -0.417 27.390 1.00 97.88 107 ARG A N 1
ATOM 849 C CA . ARG A 1 107 ? -23.320 -0.829 27.262 1.00 97.88 107 ARG A CA 1
ATOM 850 C C . ARG A 1 107 ? -23.636 -2.022 28.152 1.00 97.88 107 ARG A C 1
ATOM 852 O O . ARG A 1 107 ? -24.579 -1.942 28.929 1.00 97.88 107 ARG A O 1
ATOM 859 N N . ALA A 1 108 ? -22.824 -3.077 28.103 1.00 97.88 108 ALA A N 1
ATOM 860 C CA . ALA A 1 108 ? -23.018 -4.260 28.939 1.00 97.88 108 ALA A CA 1
ATOM 861 C C . ALA A 1 108 ? -22.980 -3.917 30.440 1.00 97.88 108 ALA A C 1
ATOM 863 O O . ALA A 1 108 ? -23.799 -4.410 31.220 1.00 97.88 108 ALA A O 1
ATOM 864 N N . LYS A 1 109 ? -22.071 -3.020 30.849 1.00 97.75 109 LYS A N 1
ATOM 865 C CA . LYS A 1 109 ? -22.006 -2.523 32.227 1.00 97.75 109 LYS A CA 1
ATOM 866 C C . LYS A 1 109 ? -23.279 -1.764 32.614 1.00 97.75 109 LYS A C 1
ATOM 868 O O . LYS A 1 109 ? -23.878 -2.083 33.639 1.00 97.75 109 LYS A O 1
ATOM 873 N N . PHE A 1 110 ? -23.721 -0.812 31.792 1.00 97.88 110 PHE A N 1
ATOM 874 C CA . PHE A 1 110 ? -24.941 -0.047 32.062 1.00 97.88 110 PHE A CA 1
ATOM 875 C C . PHE A 1 110 ? -26.198 -0.918 32.066 1.00 97.88 110 PHE A C 1
ATOM 877 O O . PHE A 1 110 ? -27.081 -0.702 32.891 1.00 97.88 110 PHE A O 1
ATOM 884 N N . GLU A 1 111 ? -26.285 -1.921 31.195 1.00 97.94 111 GLU A N 1
ATOM 885 C CA . GLU A 1 111 ? -27.388 -2.883 31.196 1.00 97.94 111 GLU A CA 1
ATOM 886 C C . GLU A 1 111 ? -27.422 -3.700 32.494 1.00 97.94 111 GLU A C 1
ATOM 888 O O . GLU A 1 111 ? -28.489 -3.852 33.097 1.00 97.94 111 GLU A O 1
ATOM 893 N N . SER A 1 112 ? -26.262 -4.159 32.975 1.00 97.25 112 SER A N 1
ATOM 894 C CA . SER A 1 112 ? -26.147 -4.861 34.257 1.00 97.25 112 SER A CA 1
ATOM 895 C C . SER A 1 112 ? -26.539 -3.971 35.442 1.00 97.25 112 SER A C 1
ATOM 897 O O . SER A 1 112 ? -27.307 -4.392 36.309 1.00 97.25 112 SER A O 1
ATOM 899 N N . GLU A 1 113 ? -26.045 -2.733 35.488 1.00 97.19 113 GLU A N 1
ATOM 900 C CA . GLU A 1 113 ? -26.389 -1.768 36.539 1.00 97.19 113 GLU A CA 1
ATOM 901 C C . GLU A 1 113 ? -27.884 -1.429 36.515 1.00 97.19 113 GLU A C 1
ATOM 903 O O . GLU A 1 113 ? -28.548 -1.461 37.552 1.00 97.19 113 GLU A O 1
ATOM 908 N N . ALA A 1 114 ? -28.455 -1.185 35.333 1.00 97.56 114 ALA A N 1
ATOM 909 C CA . ALA A 1 114 ? -29.881 -0.927 35.174 1.00 97.56 114 ALA A CA 1
ATOM 910 C C . ALA A 1 114 ? -30.734 -2.120 35.632 1.00 97.56 114 ALA A C 1
ATOM 912 O O . ALA A 1 114 ? -31.763 -1.930 36.289 1.00 97.56 114 ALA A O 1
ATOM 913 N N . ALA A 1 115 ? -30.311 -3.352 35.332 1.00 97.19 115 ALA A N 1
ATOM 914 C CA . ALA A 1 115 ? -30.979 -4.558 35.809 1.00 97.19 115 ALA A CA 1
ATOM 915 C C . ALA A 1 115 ? -30.934 -4.663 37.344 1.00 97.19 115 ALA A C 1
ATOM 917 O O . ALA A 1 115 ? -31.974 -4.909 37.966 1.00 97.19 115 ALA A O 1
ATOM 918 N N . ALA A 1 116 ? -29.774 -4.408 37.958 1.00 95.81 116 ALA A N 1
ATOM 919 C CA . ALA A 1 116 ? -29.606 -4.409 39.410 1.00 95.81 116 ALA A CA 1
ATOM 920 C C . ALA A 1 116 ? -30.464 -3.328 40.089 1.00 95.81 116 ALA A C 1
ATOM 922 O O . ALA A 1 116 ? -31.218 -3.630 41.018 1.00 95.81 116 ALA A O 1
ATOM 923 N N . PHE A 1 117 ? -30.450 -2.092 39.580 1.00 95.81 117 PHE A N 1
ATOM 924 C CA . PHE A 1 117 ? -31.290 -1.008 40.094 1.00 95.81 117 PHE A CA 1
ATOM 925 C C . PHE A 1 117 ? -32.780 -1.314 39.957 1.00 95.81 117 PHE A C 1
ATOM 927 O O . PHE A 1 117 ? -33.556 -1.055 40.881 1.00 95.81 117 PHE A O 1
ATOM 934 N N . LYS A 1 118 ? -33.201 -1.907 38.836 1.00 96.50 118 LYS A N 1
ATOM 935 C CA . LYS A 1 118 ? -34.594 -2.315 38.629 1.00 96.50 118 LYS A CA 1
ATOM 936 C C . LYS A 1 118 ? -35.011 -3.403 39.619 1.00 96.50 118 LYS A C 1
ATOM 938 O O . LYS A 1 118 ? -36.124 -3.343 40.143 1.00 96.50 118 LYS A O 1
ATOM 943 N N . ALA A 1 119 ? -34.143 -4.377 39.892 1.00 94.56 119 ALA A N 1
ATOM 944 C CA . ALA A 1 119 ? -34.391 -5.425 40.879 1.00 94.56 119 ALA A CA 1
ATOM 945 C C . ALA A 1 119 ? -34.466 -4.859 42.309 1.00 94.56 119 ALA A C 1
ATOM 947 O O . ALA A 1 119 ? -35.436 -5.130 43.019 1.00 94.56 119 ALA A O 1
ATOM 948 N N . SER A 1 120 ? -33.506 -4.012 42.695 1.00 93.50 120 SER A N 1
ATOM 949 C CA . SER A 1 120 ? -33.488 -3.328 43.994 1.00 93.50 120 SER A CA 1
ATOM 950 C C . SER A 1 120 ? -34.741 -2.470 44.195 1.00 93.50 120 SER A C 1
ATOM 952 O O . SER A 1 120 ? -35.447 -2.622 45.190 1.00 93.50 120 SER A O 1
ATOM 954 N N . THR A 1 121 ? -35.120 -1.669 43.193 1.00 94.38 121 THR A N 1
ATOM 955 C CA . THR A 1 121 ? -36.334 -0.837 43.245 1.00 94.38 121 THR A CA 1
ATOM 956 C C . THR A 1 121 ? -37.594 -1.675 43.451 1.00 94.38 121 THR A C 1
ATOM 958 O O . THR A 1 121 ? -38.421 -1.341 44.298 1.00 94.38 121 THR A O 1
ATOM 961 N N . LYS A 1 122 ? -37.738 -2.792 42.724 1.00 94.44 122 LYS A N 1
ATOM 962 C CA . LYS A 1 122 ? -38.870 -3.715 42.907 1.00 94.44 122 LYS A CA 1
ATOM 963 C C . LYS A 1 122 ? -38.902 -4.313 44.316 1.00 94.44 122 LYS A C 1
ATOM 965 O O . LYS A 1 122 ? -39.973 -4.395 44.911 1.00 94.44 122 LYS A O 1
ATOM 970 N N . SER A 1 123 ? -37.745 -4.701 44.851 1.00 92.81 123 SER A N 1
ATOM 971 C CA . SER A 1 123 ? -37.621 -5.228 46.215 1.00 92.81 123 SER A CA 1
ATOM 972 C C . SER A 1 123 ? -38.018 -4.182 47.261 1.00 92.81 123 SER A C 1
ATOM 974 O O . SER A 1 123 ? -38.858 -4.454 48.116 1.00 92.81 123 SER A O 1
ATOM 976 N N . CYS A 1 124 ? -37.509 -2.951 47.144 1.00 93.44 124 CYS A N 1
ATOM 977 C CA . CYS A 1 124 ? -37.876 -1.833 48.014 1.00 93.44 124 CYS A CA 1
ATOM 978 C C . CYS A 1 124 ? -39.374 -1.518 47.949 1.00 93.44 124 CYS A C 1
ATOM 980 O O . CYS A 1 124 ? -40.001 -1.315 48.985 1.00 93.44 124 CYS A O 1
ATOM 982 N N . GLN A 1 125 ? -39.972 -1.517 46.755 1.00 94.50 125 GLN A N 1
ATOM 983 C CA . GLN A 1 125 ? -41.417 -1.331 46.602 1.00 94.50 125 GLN A CA 1
ATOM 984 C C . GLN A 1 125 ? -42.207 -2.433 47.318 1.00 94.50 125 GLN A C 1
ATOM 986 O O . GLN A 1 125 ? -43.131 -2.125 48.069 1.00 94.50 125 GLN A O 1
ATOM 991 N N . ALA A 1 126 ? -41.824 -3.702 47.145 1.00 93.50 126 ALA A N 1
ATOM 992 C CA . ALA A 1 126 ? -42.474 -4.823 47.819 1.00 93.50 126 ALA A CA 1
ATOM 993 C C . ALA A 1 126 ? -42.337 -4.736 49.350 1.00 93.50 126 ALA A C 1
ATOM 995 O O . ALA A 1 126 ? -43.334 -4.862 50.062 1.00 93.50 126 ALA A O 1
ATOM 996 N N . LYS A 1 127 ? -41.132 -4.446 49.857 1.00 92.75 127 LYS A N 1
ATOM 997 C CA . LYS A 1 127 ? -40.868 -4.249 51.289 1.00 92.75 127 LYS A CA 1
ATOM 998 C C . LYS A 1 127 ? -41.646 -3.068 51.865 1.00 92.75 127 LYS A C 1
ATOM 1000 O O . LYS A 1 127 ? -42.212 -3.196 52.941 1.00 92.75 127 LYS A O 1
ATOM 1005 N N . ASN A 1 128 ? -41.759 -1.955 51.139 1.00 93.25 128 ASN A N 1
ATOM 1006 C CA . ASN A 1 128 ? -42.566 -0.810 51.570 1.00 93.25 128 ASN A CA 1
ATOM 1007 C C . ASN A 1 128 ? -44.048 -1.177 51.713 1.00 93.25 128 ASN A C 1
ATOM 1009 O O . ASN A 1 128 ? -44.680 -0.789 52.694 1.00 93.25 128 ASN A O 1
ATOM 1013 N N . VAL A 1 129 ? -44.603 -1.953 50.776 1.00 94.50 129 VAL A N 1
ATOM 1014 C CA . VAL A 1 129 ? -45.981 -2.462 50.890 1.00 94.50 129 VAL A CA 1
ATOM 1015 C C . VAL A 1 129 ? -46.132 -3.339 52.136 1.00 94.50 129 VAL A C 1
ATOM 1017 O O . VAL A 1 129 ? -47.078 -3.155 52.901 1.00 94.50 129 VAL A O 1
ATOM 1020 N N . GLN A 1 130 ? -45.186 -4.249 52.382 1.00 92.44 130 GLN A N 1
ATOM 1021 C CA . GLN A 1 130 ? -45.199 -5.101 53.575 1.00 92.44 130 GLN A CA 1
ATOM 1022 C C . GLN A 1 130 ? -45.052 -4.296 54.869 1.00 92.44 130 GLN A C 1
ATOM 1024 O O . GLN A 1 130 ? -45.779 -4.546 55.824 1.00 92.44 130 GLN A O 1
ATOM 1029 N N . LEU A 1 131 ? -44.183 -3.285 54.893 1.00 93.00 131 LEU A N 1
ATOM 1030 C CA . LEU A 1 131 ? -43.982 -2.406 56.042 1.00 93.00 131 LEU A CA 1
ATOM 1031 C C . LEU A 1 131 ? -45.274 -1.662 56.409 1.00 93.00 131 LEU A C 1
ATOM 1033 O O . LEU A 1 131 ? -45.627 -1.579 57.584 1.00 93.00 131 LEU A O 1
ATOM 1037 N N . VAL A 1 132 ? -46.015 -1.170 55.409 1.00 93.00 132 VAL A N 1
ATOM 1038 C CA . VAL A 1 132 ? -47.330 -0.541 55.622 1.00 93.00 132 VAL A CA 1
ATOM 1039 C C . VAL A 1 132 ? -48.338 -1.543 56.190 1.00 93.00 132 VAL A C 1
ATOM 1041 O O . VAL A 1 132 ? -49.092 -1.190 57.097 1.00 93.00 132 VAL A O 1
ATOM 1044 N N . ASN A 1 133 ? -48.350 -2.786 55.700 1.00 92.94 133 ASN A N 1
ATOM 1045 C CA . ASN A 1 133 ? -49.236 -3.832 56.218 1.00 92.94 133 ASN A CA 1
ATOM 1046 C C . ASN A 1 133 ? -48.894 -4.204 57.669 1.00 92.94 133 ASN A C 1
ATOM 1048 O O . ASN A 1 133 ? -49.776 -4.170 58.522 1.00 92.94 133 ASN A O 1
ATOM 1052 N N . VAL A 1 134 ? -47.615 -4.448 57.977 1.00 91.75 134 VAL A N 1
ATOM 1053 C CA . VAL A 1 134 ? -47.131 -4.701 59.345 1.00 91.75 134 VAL A CA 1
ATOM 1054 C C . VAL A 1 134 ? -47.491 -3.538 60.272 1.00 91.75 134 VAL A C 1
ATOM 1056 O O . VAL A 1 134 ? -47.990 -3.757 61.374 1.00 91.75 134 VAL A O 1
ATOM 1059 N N . GLY A 1 135 ? -47.301 -2.293 59.825 1.00 88.88 135 GLY A N 1
ATOM 1060 C CA . GLY A 1 135 ? -47.678 -1.105 60.591 1.00 88.88 135 GLY A CA 1
ATOM 1061 C C . GLY A 1 135 ? -49.177 -1.049 60.902 1.00 88.88 135 GLY A C 1
ATOM 1062 O O . GLY A 1 135 ? -49.561 -0.753 62.035 1.00 88.88 135 GLY A O 1
ATOM 1063 N N . ARG A 1 136 ? -50.035 -1.390 59.930 1.00 89.94 136 ARG A N 1
ATOM 1064 C CA . ARG A 1 136 ? -51.488 -1.505 60.145 1.00 89.94 136 ARG A CA 1
ATOM 1065 C C . ARG A 1 136 ? -51.829 -2.603 61.150 1.00 89.94 136 ARG A C 1
ATOM 1067 O O . ARG A 1 136 ? -52.661 -2.368 62.022 1.00 89.94 136 ARG A O 1
ATOM 1074 N N . ASP A 1 137 ? -51.173 -3.756 61.075 1.00 87.81 137 ASP A N 1
ATOM 1075 C CA . ASP A 1 137 ? -51.400 -4.870 62.000 1.00 87.81 137 ASP A CA 1
ATOM 1076 C C . ASP A 1 137 ? -51.012 -4.515 63.441 1.00 87.81 137 ASP A C 1
ATOM 1078 O O . ASP A 1 137 ? -51.774 -4.795 64.369 1.00 87.81 137 ASP A O 1
ATOM 1082 N N . ILE A 1 138 ? -49.868 -3.848 63.637 1.00 87.00 138 ILE A N 1
ATOM 1083 C CA . ILE A 1 138 ? -49.430 -3.355 64.954 1.00 87.00 138 ILE A CA 1
ATOM 1084 C C . ILE A 1 138 ? -50.454 -2.360 65.518 1.00 87.00 138 ILE A C 1
ATOM 1086 O O . ILE A 1 138 ? -50.873 -2.503 66.668 1.00 87.00 138 ILE A O 1
ATOM 1090 N N . LEU A 1 139 ? -50.902 -1.386 64.714 1.00 85.62 139 LEU A N 1
ATOM 1091 C CA . LEU A 1 139 ? -51.913 -0.404 65.127 1.00 85.62 139 LEU A CA 1
ATOM 1092 C C . LEU A 1 139 ? -53.251 -1.066 65.486 1.00 85.62 139 LEU A C 1
ATOM 1094 O O . LEU A 1 139 ? -53.860 -0.712 66.497 1.00 85.62 139 LEU A O 1
ATOM 1098 N N . ASN A 1 140 ? -53.695 -2.045 64.695 1.00 84.69 140 ASN A N 1
ATOM 1099 C CA . ASN A 1 140 ? -54.926 -2.789 64.954 1.00 84.69 140 ASN A CA 1
ATOM 1100 C C . ASN A 1 140 ? -54.845 -3.580 66.268 1.00 84.69 140 ASN A C 1
ATOM 1102 O O . ASN A 1 140 ? -55.763 -3.497 67.083 1.00 84.69 140 ASN A O 1
ATOM 1106 N N . ARG A 1 141 ? -53.731 -4.284 66.515 1.00 80.12 141 ARG A N 1
ATOM 1107 C CA . ARG A 1 141 ? -53.488 -5.017 67.771 1.00 80.12 141 ARG A CA 1
ATOM 1108 C C . ARG A 1 141 ? -53.412 -4.082 68.984 1.00 80.12 141 ARG A C 1
ATOM 1110 O O . ARG A 1 141 ? -53.988 -4.376 70.031 1.00 80.12 141 ARG A O 1
ATOM 1117 N N . TYR A 1 142 ? -52.760 -2.927 68.845 1.00 78.38 142 TYR A N 1
ATOM 1118 C CA . TYR A 1 142 ? -52.716 -1.909 69.899 1.00 78.38 142 TYR A CA 1
ATOM 1119 C C . TYR A 1 142 ? -54.116 -1.357 70.228 1.00 78.38 142 TYR A C 1
ATOM 1121 O O . TYR A 1 142 ? -54.481 -1.203 71.397 1.00 78.38 142 TYR A O 1
ATOM 1129 N N . ARG A 1 143 ? -54.944 -1.125 69.201 1.00 76.81 143 ARG A N 1
ATOM 1130 C CA . ARG A 1 143 ? -56.347 -0.724 69.371 1.00 76.81 143 ARG A CA 1
ATOM 1131 C C . ARG A 1 143 ? -57.189 -1.812 70.044 1.00 76.81 143 ARG A C 1
ATOM 1133 O O . ARG A 1 143 ? -58.064 -1.480 70.832 1.00 76.81 143 ARG A O 1
ATOM 1140 N N . SER A 1 144 ? -56.940 -3.095 69.778 1.00 71.38 144 SER A N 1
ATOM 1141 C CA . SER A 1 144 ? -57.652 -4.177 70.475 1.00 71.38 144 SER A CA 1
ATOM 1142 C C . SER A 1 144 ? -57.238 -4.322 71.942 1.00 71.38 144 SER A C 1
ATOM 1144 O O . SER A 1 144 ? -58.104 -4.543 72.780 1.00 71.38 144 SER A O 1
ATOM 1146 N N . LEU A 1 145 ? -55.954 -4.130 72.276 1.00 67.75 145 LEU A N 1
ATOM 1147 C CA . LEU A 1 145 ? -55.469 -4.165 73.665 1.00 67.75 145 LEU A CA 1
ATOM 1148 C C . LEU A 1 145 ? -56.101 -3.049 74.517 1.00 67.75 145 LEU A C 1
ATOM 1150 O O . LEU A 1 145 ? -56.544 -3.280 75.638 1.00 67.75 145 LEU A O 1
ATOM 1154 N N . THR A 1 146 ? -56.210 -1.836 73.969 1.00 61.00 146 THR A N 1
ATOM 1155 C CA . THR A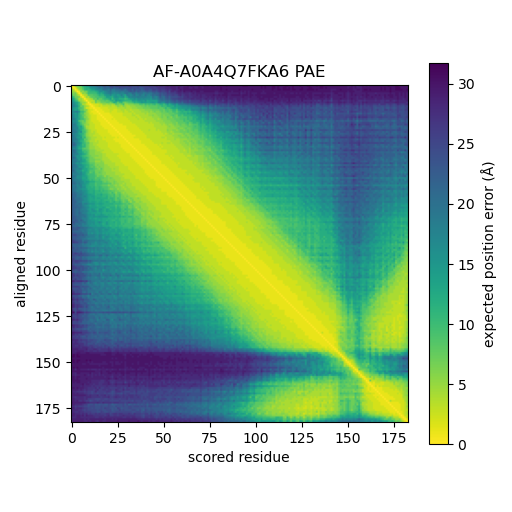 1 146 ? -56.830 -0.688 74.664 1.00 61.00 146 THR A CA 1
ATOM 1156 C C . THR A 1 146 ? -58.333 -0.849 74.902 1.00 61.00 146 THR A C 1
ATOM 1158 O O . THR A 1 146 ? -58.860 -0.249 75.836 1.00 61.00 146 THR A O 1
ATOM 1161 N N . LEU A 1 147 ? -59.023 -1.670 74.104 1.00 58.38 147 LEU A N 1
ATOM 1162 C CA . LEU A 1 147 ? -60.456 -1.937 74.256 1.00 58.38 147 LEU A CA 1
ATOM 1163 C C . LEU A 1 147 ? -60.770 -3.040 75.291 1.00 58.38 147 LEU A C 1
ATOM 1165 O O . LEU A 1 147 ? -61.931 -3.160 75.675 1.00 58.38 147 LEU A O 1
ATOM 1169 N N . GLY A 1 148 ? -59.774 -3.813 75.756 1.00 56.94 148 GLY A N 1
ATOM 1170 C CA . GLY A 1 148 ? -59.973 -4.951 76.672 1.00 56.94 148 GLY A CA 1
ATOM 1171 C C . GLY A 1 148 ? -59.139 -4.971 77.965 1.00 56.94 148 GLY A C 1
ATOM 1172 O O . GLY A 1 148 ? -59.621 -5.496 78.963 1.00 56.94 148 GLY A O 1
ATOM 1173 N N . ASP A 1 149 ? -57.934 -4.381 78.007 1.00 57.28 149 ASP A N 1
ATOM 1174 C CA . ASP A 1 149 ? -56.889 -4.856 78.944 1.00 57.28 149 ASP A CA 1
ATOM 1175 C C . ASP A 1 149 ? -56.324 -3.855 79.969 1.00 57.28 149 ASP A C 1
ATOM 1177 O O . ASP A 1 149 ? -55.288 -4.117 80.587 1.00 57.28 149 ASP A O 1
ATOM 1181 N N . ALA A 1 150 ? -57.007 -2.748 80.275 1.00 55.59 150 ALA A N 1
ATOM 1182 C CA . ALA A 1 150 ? -56.569 -1.883 81.384 1.00 55.59 150 ALA A CA 1
ATOM 1183 C C . ALA A 1 150 ? -56.526 -2.621 82.750 1.00 55.59 150 ALA A C 1
ATOM 1185 O O . ALA A 1 150 ? -55.740 -2.262 83.628 1.00 55.59 150 ALA A O 1
ATOM 1186 N N . ALA A 1 151 ? -57.327 -3.683 82.918 1.00 54.81 151 ALA A N 1
ATOM 1187 C CA . ALA A 1 151 ? -57.375 -4.493 84.138 1.00 54.81 151 ALA A CA 1
ATOM 1188 C C . ALA A 1 151 ? -56.297 -5.600 84.201 1.00 54.81 151 ALA A C 1
ATOM 1190 O O . ALA A 1 151 ? -55.759 -5.855 85.274 1.00 54.81 151 ALA A O 1
ATOM 1191 N N . VAL A 1 152 ? -55.939 -6.223 83.071 1.00 59.12 152 VAL A N 1
ATOM 1192 C CA . VAL A 1 152 ? -55.049 -7.407 83.003 1.00 59.12 152 VAL A CA 1
ATOM 1193 C C . VAL A 1 152 ? -53.562 -7.029 83.025 1.00 59.12 152 VAL A C 1
ATOM 1195 O O . VAL A 1 152 ? -52.730 -7.753 83.570 1.00 59.12 152 VAL A O 1
ATOM 1198 N N . ALA A 1 153 ? -53.200 -5.861 82.486 1.00 56.38 153 ALA A N 1
ATOM 1199 C CA . ALA A 1 153 ? -51.811 -5.392 82.461 1.00 56.38 153 ALA A CA 1
ATOM 1200 C C . ALA A 1 153 ? -51.255 -4.992 83.847 1.00 56.38 153 ALA A C 1
ATOM 1202 O O . ALA A 1 153 ? -50.038 -4.882 84.008 1.00 56.38 153 ALA A O 1
ATOM 1203 N N . SER A 1 154 ? -52.129 -4.796 84.841 1.00 57.56 154 SER A N 1
ATOM 1204 C CA . SER A 1 154 ? -51.792 -4.267 86.171 1.00 57.56 154 SER A CA 1
ATOM 1205 C C . SER A 1 154 ? -51.689 -5.345 87.264 1.00 57.56 154 SER A C 1
ATOM 1207 O O . SER A 1 154 ? -51.500 -4.999 88.429 1.00 57.56 154 SER A O 1
ATOM 1209 N N . GLU A 1 155 ? -51.825 -6.637 86.932 1.00 57.06 155 GLU A N 1
ATOM 1210 C CA . GLU A 1 155 ? -51.822 -7.718 87.929 1.00 57.06 155 GLU A CA 1
ATOM 1211 C C . GLU A 1 155 ? -50.420 -7.972 88.530 1.00 57.06 155 GLU A C 1
ATOM 1213 O O . GLU A 1 155 ? -49.516 -8.429 87.822 1.00 57.06 155 GLU A O 1
ATOM 1218 N N . PRO A 1 156 ? -50.215 -7.762 89.849 1.00 55.88 156 PRO A N 1
ATOM 1219 C CA . PRO A 1 156 ? -48.894 -7.884 90.478 1.00 55.88 156 PRO A CA 1
ATOM 1220 C C . PRO A 1 156 ? -48.423 -9.331 90.705 1.00 55.88 156 PRO A C 1
ATOM 1222 O O . PRO A 1 156 ? -47.255 -9.543 91.018 1.00 55.88 156 PRO A O 1
ATOM 1225 N N . LEU A 1 157 ? -49.320 -10.323 90.607 1.00 57.69 157 LEU A N 1
ATOM 1226 C CA . LEU A 1 157 ? -49.092 -11.677 91.137 1.00 57.69 157 LEU A CA 1
ATOM 1227 C C . LEU A 1 157 ? -48.552 -12.693 90.114 1.00 57.69 157 LEU A C 1
ATOM 1229 O O . LEU A 1 157 ? -47.811 -13.588 90.507 1.00 57.69 157 LEU A O 1
ATOM 1233 N N . THR A 1 158 ? -48.891 -12.582 88.823 1.00 63.56 158 THR A N 1
ATOM 1234 C CA . THR A 1 158 ? -48.534 -13.598 87.803 1.00 63.56 158 THR A CA 1
ATOM 1235 C C . THR A 1 158 ? -47.528 -13.109 86.757 1.00 63.56 158 THR A C 1
ATOM 1237 O O . THR A 1 158 ? -46.879 -13.923 86.105 1.00 63.56 158 THR A O 1
ATOM 1240 N N . GLY A 1 159 ? -47.375 -11.791 86.567 1.00 62.88 159 GLY A N 1
ATOM 1241 C CA . GLY A 1 159 ? -46.437 -11.197 85.600 1.00 62.88 159 GLY A CA 1
ATOM 1242 C C . GLY A 1 159 ? -46.751 -11.459 84.115 1.00 62.88 159 GLY A C 1
ATOM 1243 O O . GLY A 1 159 ? -46.041 -10.948 83.246 1.00 62.88 159 GLY A O 1
ATOM 1244 N N . LEU A 1 160 ? -47.816 -12.209 83.809 1.00 67.06 160 LEU A N 1
ATOM 1245 C CA . LEU A 1 160 ? -48.184 -12.652 82.459 1.00 67.06 160 LEU A CA 1
ATOM 1246 C C . LEU A 1 160 ? -48.517 -11.481 81.521 1.00 67.06 160 LEU A C 1
ATOM 1248 O O . LEU A 1 160 ? -48.061 -11.469 80.379 1.00 67.06 160 LEU A O 1
ATOM 1252 N N . GLY A 1 161 ? -49.225 -10.455 82.011 1.00 65.56 161 GLY A N 1
ATOM 1253 C CA . GLY A 1 161 ? -49.551 -9.255 81.227 1.00 65.56 161 GLY A CA 1
ATOM 1254 C C . GLY A 1 161 ? -48.312 -8.469 80.777 1.00 65.56 161 GLY A C 1
ATOM 1255 O O . GLY A 1 161 ? -48.239 -8.010 79.636 1.00 65.56 161 GLY A O 1
ATOM 1256 N N . ARG A 1 162 ? -47.278 -8.389 81.629 1.00 68.81 162 ARG A N 1
ATOM 1257 C CA . ARG A 1 162 ? -46.002 -7.737 81.286 1.00 68.81 162 ARG A CA 1
ATOM 1258 C C . ARG A 1 162 ? -45.255 -8.494 80.186 1.00 68.81 162 ARG A C 1
ATOM 1260 O O . ARG A 1 162 ? -44.740 -7.866 79.265 1.00 68.81 162 ARG A O 1
ATOM 1267 N N . VAL A 1 163 ? -45.206 -9.825 80.273 1.00 75.19 163 VAL A N 1
ATOM 1268 C CA . VAL A 1 163 ? -44.565 -10.681 79.259 1.00 75.19 163 VAL A CA 1
ATOM 1269 C C . VAL A 1 163 ? -45.325 -10.610 77.933 1.00 75.19 163 VAL A C 1
ATOM 1271 O O . VAL A 1 163 ? -44.703 -10.493 76.883 1.00 75.19 163 VAL A O 1
ATOM 1274 N N . GLY A 1 164 ? -46.661 -10.587 77.963 1.00 73.31 164 GLY A N 1
ATOM 1275 C CA . GLY A 1 164 ? -47.484 -10.387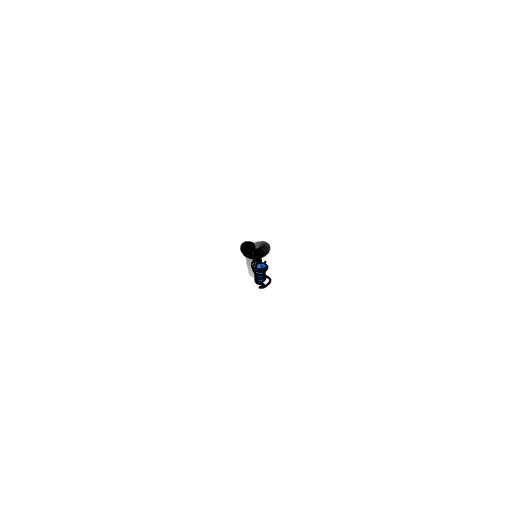 76.768 1.00 73.31 164 GLY A CA 1
ATOM 1276 C C . GLY A 1 164 ? -47.206 -9.052 76.067 1.00 73.31 164 GLY A C 1
ATOM 1277 O O . GLY A 1 164 ? -47.011 -9.025 74.853 1.00 73.31 164 GLY A O 1
ATOM 1278 N N . ALA A 1 165 ? -47.102 -7.957 76.826 1.00 70.94 165 ALA A N 1
ATOM 1279 C CA . ALA A 1 165 ? -46.756 -6.643 76.283 1.00 70.94 165 ALA A CA 1
ATOM 1280 C C . ALA A 1 165 ? -45.336 -6.603 75.687 1.00 70.94 165 ALA A C 1
ATOM 1282 O O . ALA A 1 165 ? -45.134 -6.042 74.610 1.00 70.94 165 ALA A O 1
ATOM 1283 N N . GLN A 1 166 ? -44.359 -7.230 76.353 1.00 75.50 166 GLN A N 1
ATOM 1284 C CA . GLN A 1 166 ? -42.992 -7.355 75.835 1.00 75.50 166 GLN A CA 1
ATOM 1285 C C . GLN A 1 166 ? -42.953 -8.175 74.543 1.00 75.50 166 GLN A C 1
ATOM 1287 O O . GLN A 1 166 ? -42.369 -7.719 73.563 1.00 75.50 166 GLN A O 1
ATOM 1292 N N . ASN A 1 167 ? -43.639 -9.320 74.501 1.00 81.44 167 ASN A N 1
ATOM 1293 C CA . ASN A 1 167 ? -43.731 -10.160 73.307 1.00 81.44 167 ASN A CA 1
ATOM 1294 C C . ASN A 1 167 ? -44.392 -9.421 72.138 1.00 81.44 167 ASN A C 1
ATOM 1296 O O . ASN A 1 167 ? -43.923 -9.529 71.011 1.00 81.44 167 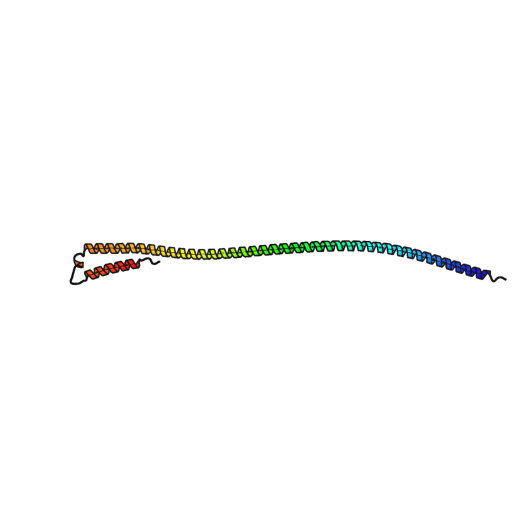ASN A O 1
ATOM 1300 N N . PHE A 1 168 ? -45.436 -8.629 72.397 1.00 80.31 168 PHE A N 1
ATOM 1301 C CA . PHE A 1 168 ? -46.077 -7.804 71.373 1.00 80.31 168 PHE A CA 1
ATOM 1302 C C . PHE A 1 168 ? -45.118 -6.762 70.777 1.00 80.31 168 PHE A C 1
ATOM 1304 O O . PHE A 1 168 ? -45.033 -6.631 69.555 1.00 80.31 168 PHE A O 1
ATOM 1311 N N . VAL A 1 169 ? -44.386 -6.034 71.628 1.00 80.31 169 VAL A N 1
ATOM 1312 C CA . VAL A 1 169 ? -43.400 -5.039 71.178 1.00 80.31 169 VAL A CA 1
ATOM 1313 C C . VAL A 1 169 ? -42.275 -5.715 70.397 1.00 80.31 169 VAL A C 1
ATOM 1315 O O . VAL A 1 169 ? -41.903 -5.232 69.330 1.00 80.31 169 VAL A O 1
ATOM 1318 N N . GLN A 1 170 ? -41.769 -6.843 70.894 1.00 82.56 170 GLN A N 1
ATOM 1319 C CA . GLN A 1 170 ? -40.671 -7.572 70.271 1.00 82.56 170 GLN A CA 1
ATOM 1320 C C . GLN A 1 170 ? -41.073 -8.144 68.904 1.00 82.56 170 GLN A C 1
ATOM 1322 O O . GLN A 1 170 ? -40.403 -7.865 67.917 1.00 82.56 170 GLN A O 1
ATOM 1327 N N . GLU A 1 171 ? -42.228 -8.811 68.806 1.00 86.88 171 GLU A N 1
ATOM 1328 C CA . GLU A 1 171 ? -42.753 -9.338 67.537 1.00 86.88 171 GLU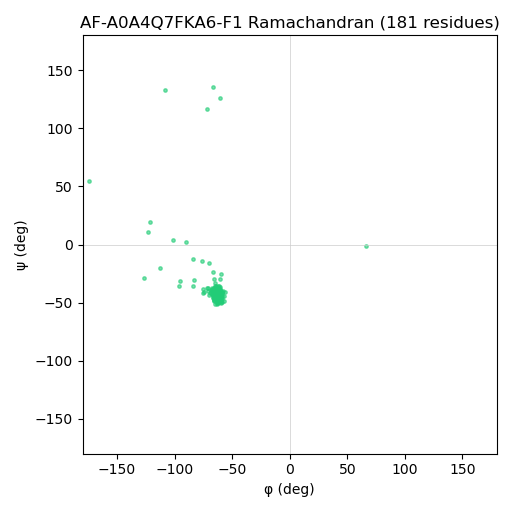 A CA 1
ATOM 1329 C C . GLU A 1 171 ? -43.015 -8.212 66.516 1.00 86.88 171 GLU A C 1
ATOM 1331 O O . GLU A 1 171 ? -42.815 -8.385 65.313 1.00 86.88 171 GLU A O 1
ATOM 1336 N N . GLY A 1 172 ? -43.455 -7.038 66.983 1.00 84.56 172 GLY A N 1
ATOM 1337 C CA . GLY A 1 172 ? -43.623 -5.854 66.142 1.00 84.56 172 GLY A CA 1
ATOM 1338 C C . GLY A 1 172 ? -42.295 -5.311 65.610 1.00 84.56 172 GLY A C 1
ATOM 1339 O O . GLY A 1 172 ? -42.188 -5.016 64.420 1.00 84.56 172 GLY A O 1
ATOM 1340 N N . ILE A 1 173 ? -41.278 -5.206 66.471 1.00 84.62 173 ILE A N 1
ATOM 1341 C CA . ILE A 1 173 ? -39.927 -4.776 66.087 1.00 84.62 173 ILE A CA 1
ATOM 1342 C C . ILE A 1 173 ? -39.322 -5.753 65.076 1.00 84.62 173 ILE A C 1
ATOM 1344 O O . ILE A 1 173 ? -38.835 -5.306 64.039 1.00 84.62 173 ILE A O 1
ATOM 1348 N N . ASP A 1 174 ? -39.411 -7.058 65.327 1.00 89.31 174 ASP A N 1
ATOM 1349 C CA . ASP A 1 174 ? -38.854 -8.090 64.448 1.00 89.31 174 ASP A CA 1
ATOM 1350 C C . ASP A 1 174 ? -39.474 -8.011 63.043 1.00 89.31 174 ASP A C 1
ATOM 1352 O O . ASP A 1 174 ? -38.758 -7.921 62.045 1.00 89.31 174 ASP A O 1
ATOM 1356 N N . LYS A 1 175 ? -40.807 -7.895 62.948 1.00 88.25 175 LYS A N 1
ATOM 1357 C CA . LYS A 1 175 ? -41.501 -7.746 61.656 1.00 88.25 175 LYS A CA 1
ATOM 1358 C C . LYS A 1 175 ? -41.119 -6.472 60.904 1.00 88.25 175 LYS A C 1
ATOM 1360 O O . LYS A 1 175 ? -41.075 -6.485 59.676 1.00 88.25 175 LYS A O 1
ATOM 1365 N N . LEU A 1 176 ? -40.874 -5.365 61.607 1.00 87.75 176 LEU A N 1
ATOM 1366 C CA . LEU A 1 176 ? -40.417 -4.118 60.983 1.00 87.75 176 LEU A CA 1
ATOM 1367 C C . LEU A 1 176 ? -38.968 -4.240 60.489 1.00 87.75 176 LEU A C 1
ATOM 1369 O O . LEU A 1 176 ? -38.651 -3.763 59.398 1.00 87.75 176 LEU A O 1
ATOM 1373 N N . LEU A 1 177 ? -38.100 -4.893 61.267 1.00 88.19 177 LEU A N 1
ATOM 1374 C CA . LEU A 1 177 ? -36.702 -5.128 60.906 1.00 88.19 177 LEU A CA 1
ATOM 1375 C C . LEU A 1 177 ? -36.570 -6.052 59.690 1.00 88.19 177 LEU A C 1
ATOM 1377 O O . LEU A 1 177 ? -35.749 -5.767 58.817 1.00 88.19 177 LEU A O 1
ATOM 1381 N N . ASP A 1 178 ? -37.425 -7.068 59.566 1.00 89.31 178 ASP A N 1
ATOM 1382 C CA . ASP A 1 178 ? -37.468 -7.963 58.400 1.00 89.31 178 ASP A CA 1
ATOM 1383 C C . ASP A 1 178 ? -37.766 -7.223 57.083 1.00 89.31 178 ASP A C 1
ATOM 1385 O O . ASP A 1 178 ? -37.294 -7.613 56.010 1.00 89.31 178 ASP A O 1
ATOM 1389 N N . GLN A 1 179 ? -38.514 -6.114 57.143 1.00 88.19 179 GLN A N 1
ATOM 1390 C CA . GLN A 1 179 ? -38.835 -5.293 55.969 1.00 88.19 179 GLN A CA 1
ATOM 1391 C C . GLN A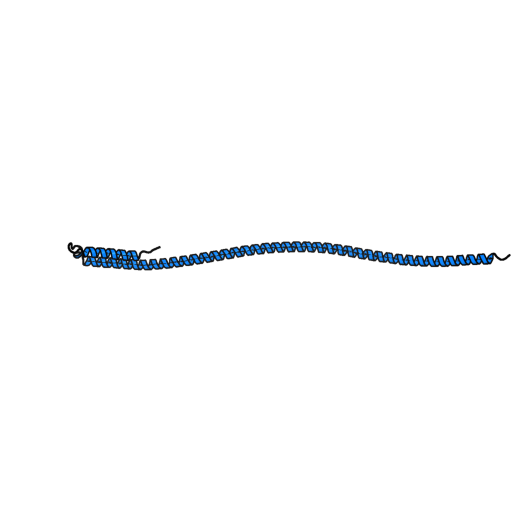 1 179 ? -37.818 -4.180 55.702 1.00 88.19 179 GLN A C 1
ATOM 1393 O O . GLN A 1 179 ? -37.972 -3.423 54.741 1.00 88.19 179 GLN A O 1
ATOM 1398 N N . LYS A 1 180 ? -36.748 -4.070 56.496 1.00 84.38 180 LYS A N 1
ATOM 1399 C CA . LYS A 1 180 ? -35.700 -3.075 56.257 1.00 84.38 180 LYS A CA 1
ATOM 1400 C C . LYS A 1 180 ? -35.061 -3.312 54.885 1.00 84.38 180 LYS A C 1
ATOM 1402 O O . LYS A 1 180 ? -34.612 -4.417 54.562 1.00 84.38 180 LYS A O 1
ATOM 1407 N N . ALA A 1 181 ? -35.034 -2.274 54.053 1.00 78.06 181 ALA A N 1
ATOM 1408 C CA . ALA A 1 181 ? -34.308 -2.311 52.790 1.00 78.06 181 ALA A CA 1
ATOM 1409 C C . ALA A 1 181 ? -32.800 -2.395 53.067 1.00 78.06 181 ALA A C 1
ATOM 1411 O O . ALA A 1 181 ? -32.276 -1.707 53.945 1.00 78.06 181 ALA A O 1
ATOM 1412 N N . THR A 1 182 ? -32.120 -3.262 52.328 1.00 69.00 182 THR A N 1
ATOM 1413 C CA . THR A 1 182 ? -30.666 -3.438 52.381 1.00 69.00 182 THR A CA 1
ATOM 1414 C C . THR A 1 182 ? -30.106 -2.862 51.076 1.00 69.00 182 THR A C 1
ATOM 1416 O O . THR A 1 182 ? -30.723 -3.132 50.041 1.00 69.00 182 THR A O 1
ATOM 1419 N N . PRO A 1 183 ? -29.048 -2.027 51.120 1.00 57.56 183 PRO A N 1
ATOM 1420 C CA . PRO A 1 183 ? -28.468 -1.426 49.920 1.00 57.56 183 PRO A CA 1
ATOM 1421 C C . PRO A 1 183 ? -27.945 -2.469 48.930 1.00 57.56 183 PRO A C 1
ATOM 1423 O O . PRO A 1 183 ? -27.455 -3.523 49.399 1.00 57.56 183 PRO A O 1
#

pLDDT: mean 87.93, std 14.4, range [42.47, 98.31]

Radius of gyration: 68.85 Å; Cα contacts (8 Å, |Δi|>4): 20; chains: 1; bounding box: 139×23×187 Å

Solvent-accessible surface area (backbone atoms only — not comparable to full-atom values): 9959 Å² total; per-residue (Å²): 144,89,80,64,64,71,56,55,54,54,52,52,49,53,51,52,51,52,50,52,51,52,52,52,50,50,52,53,51,50,52,49,48,53,53,50,51,51,51,50,55,51,50,53,52,50,49,51,51,52,50,52,51,51,53,49,53,51,50,51,51,53,50,52,52,51,52,50,49,53,52,50,52,53,48,52,52,53,50,50,55,50,50,54,49,52,51,52,51,50,52,54,49,53,50,51,52,49,53,50,54,51,51,52,53,50,48,54,49,51,52,53,52,50,51,49,52,54,51,50,51,53,50,46,52,52,27,51,54,50,42,53,49,54,52,50,50,53,53,52,53,54,54,53,46,73,74,71,36,82,71,56,61,67,50,88,86,75,52,56,42,54,51,51,54,49,51,53,54,50,56,49,50,52,59,52,57,73,38,55,78,75,135

Sequence (183 aa):
MFCGEVRAESETDRLREALRSAIAQARQMEDQRTALQAKIADADREKAALKAQVDAAKAEAKQLQKQHREAVDEFNQRLEERNQTLEKWKVAYEEAATVARTKDAERAKFESEAAAFKASTKSCQAKNVQLVNVGRDILNRYRSLTLGDAAVASEPLTGLGRVGAQNFVQEGIDKLLDQKATP

Mean predicted aligned error: 13.93 Å

Foldseek 3Di:
DPPPPVVVVVVVVVVVVVVVVVVVVVVVVVVVVVVVVVVVVVVVVVVVVVVVVVVVVVVVVVVVVVVVVVVVVVVVVVVVVVVVVVVVVVVVVVVVVVVVVVVVVVVVVVVVVVVVVVVLVVLLVVLVVQLVVLVVVLVVVVVVCVVPPPPPCPDPPPCVNVVVVVVSVVVSVVSNVVSDRDD

Secondary structure (DSSP, 8-state):
---SHHHHHHHHHHHHHHHHHHHHHHHHHHHHHHHHHHHHHHHHHHHHHHHHHHHHHHHHHHHHHHHHHHHHHHHHHHHHHHHHHHHHHHHHHHHHHHHHHHHHHHHHHHHHHHHHHHHHHHHHHHHHHHHHHHHHHHHHHHHHHHHH-TTTTT-TTT-HHHHHHHHHHHHHHHHHHHT----